Protein AF-A0A7W1UKQ5-F1 (afdb_monomer)

Radius of gyration: 17.64 Å; Cα contacts (8 Å, |Δi|>4): 375; chains: 1; bounding box: 51×37×45 Å

Solvent-accessible surface area (backbone atoms only — not comparable to full-atom values): 12758 Å² total; per-residue (Å²): 130,84,51,63,69,51,48,55,48,48,54,57,63,44,47,37,56,51,42,12,45,49,46,38,53,54,88,57,61,90,85,74,62,79,88,82,88,61,60,71,18,37,37,90,79,64,37,56,59,65,42,38,53,44,45,44,22,49,20,51,37,43,37,53,29,34,62,77,67,71,38,92,48,61,49,58,34,49,51,40,49,47,40,17,62,76,63,8,49,70,35,72,78,58,43,58,58,84,72,32,54,58,49,53,51,10,51,50,48,30,71,69,37,92,83,48,55,36,68,37,17,48,58,50,74,89,52,50,40,45,82,42,49,66,26,40,66,44,45,21,63,75,28,48,91,41,41,42,56,11,23,52,50,24,30,56,62,12,23,30,34,23,37,3,58,60,32,18,39,50,20,23,47,48,22,22,48,50,30,32,50,64,74,64,51,50,72,65,62,57,46,68,34,80,54,65,34,71,88,47,61,58,85,85,62,64,66,39,77,88,57,72,63,56,35,65,68,75,86,79,53,89,53,91,82,64,68,60,70,65,79,40,82,79,51,93

Mean predicted aligned error: 6.35 Å

Structure (mmCIF, N/CA/C/O backbone):
data_AF-A0A7W1UKQ5-F1
#
_entry.id   AF-A0A7W1UKQ5-F1
#
loop_
_atom_site.group_PDB
_atom_site.id
_atom_site.type_symbol
_atom_site.label_atom_id
_atom_site.label_alt_id
_atom_site.label_comp_id
_atom_site.label_asym_id
_atom_site.label_entity_id
_atom_site.label_seq_id
_atom_site.pdbx_PDB_ins_code
_atom_site.Cartn_x
_atom_site.Cartn_y
_atom_site.Cartn_z
_atom_site.occupancy
_atom_site.B_iso_or_equiv
_atom_site.auth_seq_id
_atom_site.auth_comp_id
_atom_site.auth_asym_id
_atom_site.auth_atom_id
_atom_site.pdbx_PDB_model_num
ATOM 1 N N . MET A 1 1 ? 20.175 -19.156 -3.239 1.00 52.44 1 MET A N 1
ATOM 2 C CA . MET A 1 1 ? 19.371 -18.200 -4.028 1.00 52.44 1 MET A CA 1
ATOM 3 C C . MET A 1 1 ? 17.953 -18.316 -3.520 1.00 52.44 1 MET A C 1
ATOM 5 O O . MET A 1 1 ? 17.473 -19.436 -3.459 1.00 52.44 1 MET A O 1
ATOM 9 N N . THR A 1 2 ? 17.337 -17.222 -3.077 1.00 69.62 2 THR A N 1
ATOM 10 C CA . THR A 1 2 ? 15.896 -17.213 -2.797 1.00 69.62 2 THR A CA 1
ATOM 11 C C . THR A 1 2 ? 15.157 -17.362 -4.119 1.00 69.62 2 THR A C 1
ATOM 13 O O . THR A 1 2 ? 15.434 -16.613 -5.063 1.00 69.62 2 THR A O 1
ATOM 16 N N . ASP A 1 3 ? 14.273 -18.352 -4.200 1.00 89.19 3 ASP A N 1
ATOM 17 C CA . ASP A 1 3 ? 13.398 -18.537 -5.356 1.00 89.19 3 ASP A CA 1
ATOM 18 C C . ASP A 1 3 ? 12.424 -17.342 -5.462 1.00 89.19 3 ASP A C 1
ATOM 20 O O . ASP A 1 3 ? 12.168 -16.632 -4.486 1.00 89.19 3 ASP A O 1
ATOM 24 N N . LEU A 1 4 ? 11.884 -17.080 -6.652 1.00 91.88 4 LEU A N 1
ATOM 25 C CA . LEU A 1 4 ? 10.860 -16.066 -6.889 1.00 91.88 4 LEU A CA 1
ATOM 26 C C . LEU A 1 4 ? 9.679 -16.234 -5.925 1.00 91.88 4 LEU A C 1
ATOM 28 O O . LEU A 1 4 ? 9.189 -15.243 -5.380 1.00 91.88 4 LEU A O 1
ATOM 32 N N . GLN A 1 5 ? 9.281 -17.479 -5.640 1.00 94.38 5 GLN A N 1
ATOM 33 C CA . GLN A 1 5 ? 8.231 -17.770 -4.667 1.00 94.38 5 GLN A CA 1
ATOM 34 C C . GLN A 1 5 ? 8.566 -17.231 -3.266 1.00 94.38 5 GLN A C 1
ATOM 36 O O . GLN A 1 5 ? 7.687 -16.682 -2.596 1.00 94.38 5 GLN A O 1
ATOM 41 N N . ASP A 1 6 ? 9.828 -17.316 -2.835 1.00 94.94 6 ASP A N 1
ATOM 42 C CA . ASP A 1 6 ? 10.273 -16.767 -1.549 1.00 94.94 6 ASP A CA 1
ATOM 43 C C . ASP A 1 6 ? 10.211 -15.241 -1.538 1.00 94.94 6 ASP A C 1
ATOM 45 O O . ASP A 1 6 ? 9.865 -14.653 -0.518 1.00 94.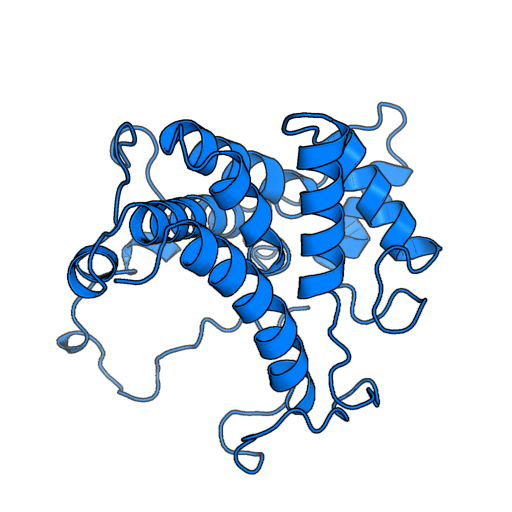94 6 ASP A O 1
ATOM 49 N N . ARG A 1 7 ? 10.496 -14.576 -2.666 1.00 94.62 7 ARG A N 1
ATOM 50 C CA . ARG A 1 7 ? 10.386 -13.110 -2.770 1.00 94.62 7 ARG A CA 1
ATOM 51 C C . ARG A 1 7 ? 8.931 -12.648 -2.701 1.00 94.62 7 ARG A C 1
ATOM 53 O O . ARG A 1 7 ? 8.635 -11.662 -2.027 1.00 94.62 7 ARG A O 1
ATOM 60 N N . TYR A 1 8 ? 8.016 -13.382 -3.334 1.00 95.88 8 TYR A N 1
ATOM 61 C CA . TYR A 1 8 ? 6.578 -13.120 -3.238 1.00 95.88 8 TYR A CA 1
ATOM 62 C C . TYR A 1 8 ? 6.078 -13.288 -1.805 1.00 95.88 8 TYR A C 1
ATOM 64 O O . TYR A 1 8 ? 5.468 -12.376 -1.242 1.00 95.88 8 TYR A O 1
ATOM 72 N N . ARG A 1 9 ? 6.393 -14.436 -1.194 1.00 95.19 9 ARG A N 1
ATOM 73 C CA . ARG A 1 9 ? 6.050 -14.723 0.202 1.00 95.19 9 ARG A CA 1
ATOM 74 C C . ARG A 1 9 ? 6.655 -13.688 1.135 1.00 95.19 9 ARG A C 1
ATOM 76 O O . ARG A 1 9 ? 5.923 -13.112 1.921 1.00 95.19 9 ARG A O 1
ATOM 83 N N . GLY A 1 10 ? 7.946 -13.394 1.009 1.00 94.44 10 GLY A N 1
ATOM 84 C CA . GLY A 1 10 ? 8.649 -12.414 1.833 1.00 94.44 10 GLY A CA 1
ATOM 85 C C . GLY A 1 10 ? 8.103 -10.993 1.697 1.00 94.44 10 GLY A C 1
ATOM 86 O O . GLY A 1 10 ? 8.131 -10.246 2.666 1.00 94.44 10 GLY A O 1
ATOM 87 N N . THR A 1 11 ? 7.542 -10.623 0.543 1.00 94.56 11 THR A N 1
ATOM 88 C CA . THR A 1 11 ? 6.897 -9.312 0.373 1.00 94.56 11 THR A CA 1
ATOM 89 C C . THR A 1 11 ? 5.614 -9.212 1.208 1.00 94.56 11 THR A C 1
ATOM 91 O O . THR A 1 11 ? 5.436 -8.245 1.943 1.00 94.56 11 THR A O 1
ATOM 94 N N . LEU A 1 12 ? 4.734 -10.219 1.151 1.00 92.81 12 LEU A N 1
ATOM 95 C CA . LEU A 1 12 ? 3.479 -10.221 1.923 1.00 92.81 12 LEU A CA 1
ATOM 96 C C . LEU A 1 12 ? 3.700 -10.541 3.411 1.00 92.81 12 LEU A C 1
ATOM 98 O O . LEU A 1 12 ? 3.132 -9.885 4.280 1.00 92.81 12 LEU A O 1
ATOM 102 N N . LEU A 1 13 ? 4.566 -11.513 3.707 1.00 92.19 13 LEU A N 1
ATOM 103 C CA . LEU A 1 13 ? 4.970 -11.894 5.064 1.00 92.19 13 LEU A CA 1
ATOM 104 C C . LEU A 1 13 ? 5.939 -10.894 5.700 1.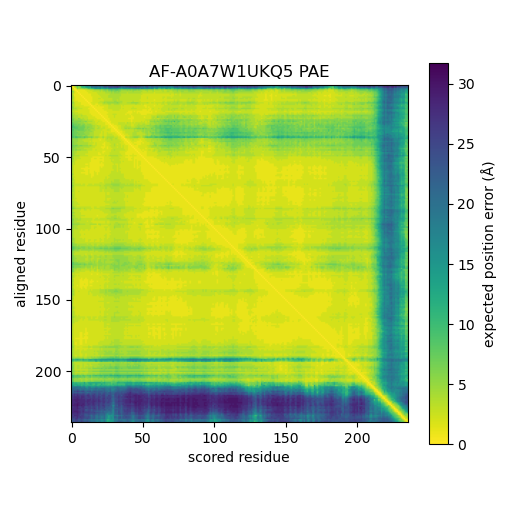00 92.19 13 LEU A C 1
ATOM 106 O O . LEU A 1 13 ? 6.234 -11.027 6.875 1.00 92.19 13 LEU A O 1
ATOM 110 N N . GLY A 1 14 ? 6.460 -9.920 4.958 1.00 92.44 14 GLY A N 1
ATOM 111 C CA . GLY A 1 14 ? 7.165 -8.773 5.527 1.00 92.44 14 GLY A CA 1
ATOM 112 C C . GLY A 1 14 ? 6.200 -7.664 5.946 1.00 92.44 14 GLY A C 1
ATOM 113 O O . GLY A 1 14 ? 6.435 -6.998 6.950 1.00 92.44 14 GLY A O 1
ATOM 114 N N . LEU A 1 15 ? 5.097 -7.502 5.206 1.00 93.25 15 LEU A N 1
ATOM 115 C CA . LEU A 1 15 ? 4.066 -6.501 5.478 1.00 93.25 15 LEU A CA 1
ATOM 116 C C . LEU A 1 15 ? 3.349 -6.794 6.801 1.00 93.25 15 LEU A C 1
ATOM 118 O O . LEU A 1 15 ? 3.383 -5.954 7.693 1.00 93.25 15 LEU A O 1
ATOM 122 N N . ALA A 1 16 ? 2.760 -7.984 6.961 1.00 92.94 16 ALA A N 1
ATOM 123 C CA . ALA A 1 16 ? 1.893 -8.258 8.115 1.00 92.94 16 ALA A CA 1
ATOM 124 C C . ALA A 1 16 ? 2.618 -8.285 9.479 1.00 92.94 16 ALA A C 1
ATOM 126 O O . ALA A 1 16 ? 2.135 -7.661 10.422 1.00 92.94 16 ALA A O 1
ATOM 127 N N . PRO A 1 17 ? 3.789 -8.930 9.628 1.00 91.44 17 PRO A N 1
ATOM 128 C CA . PRO A 1 17 ? 4.575 -8.833 10.855 1.00 91.44 17 PRO A CA 1
ATOM 129 C C . PRO A 1 17 ? 5.178 -7.443 11.060 1.00 91.44 17 PRO A C 1
ATOM 131 O O . PRO A 1 17 ? 5.287 -7.007 12.197 1.00 91.44 17 PRO A O 1
ATOM 134 N N . GLY A 1 18 ? 5.556 -6.733 9.988 1.00 92.25 18 GLY A N 1
ATOM 135 C CA . GLY A 1 18 ? 6.041 -5.355 10.093 1.00 92.25 18 GLY A CA 1
ATOM 136 C C . GLY A 1 18 ? 4.980 -4.413 10.667 1.00 92.25 18 GLY A C 1
ATOM 137 O O . GLY A 1 18 ? 5.278 -3.627 11.562 1.00 92.25 18 GLY A O 1
ATOM 138 N N . ASP A 1 19 ? 3.743 -4.557 10.199 1.00 94.38 19 ASP A N 1
ATOM 139 C CA . ASP A 1 19 ? 2.546 -3.901 10.731 1.00 94.38 19 ASP A CA 1
ATOM 140 C C . ASP A 1 19 ? 2.316 -4.279 12.212 1.00 94.38 19 ASP A C 1
ATOM 142 O O . ASP A 1 19 ? 2.336 -3.413 13.089 1.00 94.38 19 ASP A O 1
ATOM 146 N N . ALA A 1 20 ? 2.244 -5.578 12.523 1.00 92.81 20 ALA A N 1
ATOM 147 C CA . ALA A 1 20 ? 2.003 -6.069 13.885 1.00 92.81 20 ALA A CA 1
ATOM 148 C C . ALA A 1 20 ? 3.104 -5.698 14.904 1.00 92.81 20 ALA A C 1
ATOM 150 O O . ALA A 1 20 ? 2.813 -5.536 16.087 1.00 92.81 20 ALA A O 1
ATOM 151 N N . VAL A 1 21 ? 4.364 -5.551 14.479 1.00 92.06 21 VAL A N 1
ATOM 152 C CA . VAL A 1 21 ? 5.449 -5.022 15.331 1.00 92.06 21 VAL A CA 1
ATOM 153 C C . VAL A 1 21 ? 5.345 -3.501 15.464 1.00 92.06 21 VAL A C 1
ATOM 155 O O . VAL A 1 21 ? 5.552 -2.953 16.547 1.00 92.06 21 VAL A O 1
ATOM 158 N N . GLY A 1 22 ? 5.050 -2.799 14.367 1.00 89.38 22 GLY A N 1
ATOM 159 C CA . GLY A 1 22 ? 5.015 -1.338 14.324 1.00 89.38 22 GLY A CA 1
ATOM 160 C C . GLY A 1 22 ? 3.905 -0.732 15.181 1.00 89.38 22 GLY A C 1
ATOM 161 O O . GLY A 1 22 ? 4.134 0.276 15.853 1.00 89.38 22 GLY A O 1
ATOM 162 N N . THR A 1 23 ? 2.732 -1.367 15.214 1.00 91.38 23 THR A N 1
ATOM 163 C CA . THR A 1 23 ? 1.568 -0.869 15.966 1.00 91.38 23 THR A CA 1
ATOM 164 C C . THR A 1 23 ? 1.803 -0.800 17.483 1.00 91.38 23 THR A C 1
ATOM 166 O O . THR A 1 23 ? 1.273 0.088 18.151 1.00 91.38 23 THR A O 1
ATOM 169 N N . THR A 1 24 ? 2.693 -1.635 18.045 1.00 90.44 24 THR A N 1
ATOM 170 C CA . THR A 1 24 ? 3.061 -1.604 19.477 1.00 90.44 24 THR A CA 1
ATOM 171 C C . THR A 1 24 ? 3.527 -0.220 19.941 1.00 90.44 24 THR A C 1
ATOM 173 O O . THR A 1 24 ? 3.295 0.160 21.088 1.00 90.44 24 THR A O 1
ATOM 176 N N . VAL A 1 25 ? 4.185 0.538 19.061 1.00 88.81 25 VAL A N 1
ATOM 177 C CA . VAL A 1 25 ? 4.797 1.844 19.372 1.00 88.81 25 VAL A CA 1
ATOM 178 C C . VAL A 1 25 ? 4.176 2.981 18.570 1.00 88.81 25 VAL A C 1
ATOM 180 O O . VAL A 1 25 ? 4.736 4.076 18.477 1.00 88.81 25 VAL A O 1
ATOM 183 N N .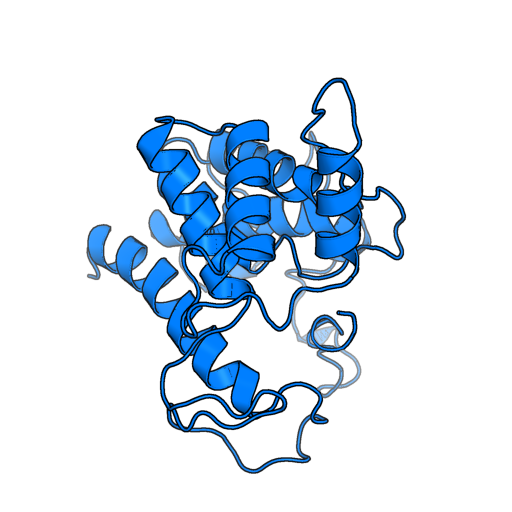 GLU A 1 26 ? 3.008 2.742 17.984 1.00 86.69 26 GLU A N 1
ATOM 184 C CA . GLU A 1 26 ? 2.306 3.749 17.209 1.00 86.69 26 GLU A CA 1
ATOM 185 C C . GLU A 1 26 ? 1.973 4.980 18.065 1.00 86.69 26 GLU A C 1
ATOM 187 O O . GLU A 1 26 ? 1.710 4.890 19.265 1.00 86.69 26 GLU A O 1
ATOM 192 N N . PHE A 1 27 ? 2.073 6.161 17.449 1.00 87.31 27 PHE A N 1
ATOM 193 C CA . PHE A 1 27 ? 1.963 7.478 18.097 1.00 87.31 27 PHE A CA 1
ATOM 194 C C . PHE A 1 27 ? 3.026 7.798 19.164 1.00 87.31 27 PHE A C 1
ATOM 196 O O . PHE A 1 27 ? 2.975 8.870 19.772 1.00 87.31 27 PHE A O 1
ATOM 203 N N . SER A 1 28 ? 4.032 6.939 19.352 1.00 87.19 28 SER A N 1
ATOM 204 C CA . SER A 1 28 ? 5.171 7.224 20.229 1.00 87.19 28 SER A CA 1
ATOM 205 C C . SER A 1 28 ? 6.258 8.023 19.507 1.00 87.19 28 SER A C 1
ATOM 207 O O . SER A 1 28 ? 6.477 7.888 18.300 1.00 87.19 28 SER A O 1
ATOM 209 N N . ALA A 1 29 ? 6.978 8.866 20.248 1.00 88.12 29 ALA A N 1
ATOM 210 C CA . ALA A 1 29 ? 8.109 9.597 19.694 1.00 88.12 29 ALA A CA 1
ATOM 211 C C . ALA A 1 29 ? 9.323 8.659 19.516 1.00 88.12 29 ALA A C 1
ATOM 213 O O . ALA A 1 29 ? 9.563 7.791 20.358 1.00 88.12 29 ALA A O 1
ATOM 214 N N . PRO A 1 30 ? 10.146 8.827 18.464 1.00 85.62 30 PRO A N 1
ATOM 215 C CA . PRO A 1 30 ? 11.380 8.059 18.330 1.00 85.62 30 PRO A CA 1
ATOM 216 C C . PRO A 1 30 ? 12.265 8.190 19.579 1.00 85.62 30 PRO A C 1
ATOM 218 O O . PRO A 1 30 ? 12.580 9.300 20.004 1.00 85.62 30 PRO A O 1
ATOM 221 N N . GLY A 1 31 ? 12.660 7.054 20.161 1.00 89.31 31 GLY A N 1
ATOM 222 C CA . GLY A 1 31 ? 13.481 6.998 21.376 1.00 89.31 31 GLY A CA 1
ATOM 223 C C . GLY A 1 31 ? 12.712 7.131 22.697 1.00 89.31 31 GLY A C 1
ATOM 224 O O . GLY A 1 31 ? 13.340 7.066 23.749 1.00 89.31 31 GLY A O 1
ATOM 225 N N . SER A 1 32 ? 11.381 7.287 22.677 1.00 91.12 32 SER A N 1
ATOM 226 C CA . SER A 1 32 ? 10.562 7.361 23.900 1.00 91.12 32 SER A CA 1
ATOM 227 C C . SER A 1 32 ? 10.050 6.005 24.399 1.00 91.12 32 SER A C 1
ATOM 229 O O . SER A 1 32 ? 9.297 5.961 25.366 1.00 91.12 32 SER A O 1
ATOM 231 N N . PHE A 1 33 ? 10.407 4.912 23.729 1.00 89.38 33 PHE A N 1
ATOM 232 C CA . PHE A 1 33 ? 9.957 3.553 24.021 1.00 89.38 33 PHE A CA 1
ATOM 233 C C . PHE A 1 33 ? 11.150 2.583 23.977 1.00 89.38 33 PHE A C 1
ATOM 235 O O . PHE A 1 33 ? 12.116 2.842 23.249 1.00 89.38 33 PHE A O 1
ATOM 242 N N . PRO A 1 34 ? 11.129 1.483 24.754 1.00 88.50 34 PRO A N 1
ATOM 243 C CA . PRO A 1 34 ? 12.176 0.467 24.688 1.00 88.50 34 PRO A CA 1
ATOM 244 C C . PRO A 1 34 ? 12.174 -0.226 23.314 1.00 88.50 34 PRO A C 1
ATOM 246 O O . PRO A 1 34 ? 11.111 -0.344 22.706 1.00 88.50 34 PRO A O 1
ATOM 249 N N . PRO A 1 35 ? 13.322 -0.718 22.813 1.00 89.56 35 PRO A N 1
ATOM 250 C CA . PRO A 1 35 ? 13.366 -1.439 21.543 1.00 89.56 35 PRO A CA 1
ATOM 251 C C . PRO A 1 35 ? 12.356 -2.594 21.496 1.00 89.56 35 PRO A C 1
ATOM 253 O O . PRO A 1 35 ? 12.353 -3.453 22.378 1.00 89.56 35 PRO A O 1
ATOM 256 N N . VAL A 1 36 ? 11.525 -2.629 20.452 1.00 88.25 36 VAL A N 1
ATOM 257 C CA . VAL A 1 36 ? 10.606 -3.743 20.187 1.00 88.25 36 VAL A CA 1
ATOM 258 C C . VAL A 1 36 ? 11.347 -4.771 19.342 1.00 88.25 36 VAL A C 1
ATOM 260 O O . VAL A 1 36 ? 11.745 -4.478 18.216 1.00 88.25 36 VAL A O 1
ATOM 263 N N . ALA A 1 37 ? 11.575 -5.952 19.909 1.00 86.62 37 ALA A N 1
ATOM 264 C CA . ALA A 1 37 ? 12.330 -7.030 19.269 1.00 86.62 37 ALA A CA 1
ATOM 265 C C . ALA A 1 37 ? 11.472 -8.263 18.934 1.00 86.62 37 ALA A C 1
ATOM 267 O O . ALA A 1 37 ? 11.991 -9.208 18.347 1.00 86.62 37 ALA A O 1
ATOM 268 N N . ASP A 1 38 ? 10.190 -8.259 19.309 1.00 91.56 38 ASP A N 1
ATOM 269 C CA . ASP A 1 38 ? 9.280 -9.396 19.155 1.00 91.56 38 ASP A CA 1
ATOM 270 C C . ASP A 1 38 ? 7.830 -8.927 18.927 1.00 91.56 38 ASP A C 1
ATOM 272 O O . ASP A 1 38 ? 7.504 -7.751 19.121 1.00 91.56 38 ASP A O 1
ATOM 276 N N . LEU A 1 39 ? 6.952 -9.846 18.526 1.00 91.81 39 LEU A N 1
ATOM 277 C CA . LEU A 1 39 ? 5.516 -9.628 18.347 1.00 91.81 39 LEU A CA 1
ATOM 278 C C . LEU A 1 39 ? 4.813 -9.595 19.707 1.00 91.81 39 LEU A C 1
ATOM 280 O O . LEU A 1 39 ? 4.233 -10.582 20.143 1.00 91.81 39 LEU A O 1
ATOM 284 N N . VAL A 1 40 ? 4.862 -8.453 20.388 1.00 93.50 40 VAL A N 1
ATOM 285 C CA . VAL A 1 40 ? 4.326 -8.316 21.755 1.00 93.50 40 VAL A CA 1
ATOM 286 C C . VAL A 1 40 ? 2.887 -7.791 21.823 1.00 93.50 40 VAL A C 1
ATOM 288 O O . VAL A 1 40 ? 2.281 -7.839 22.890 1.00 93.50 40 VAL A O 1
ATOM 291 N N . GLY A 1 41 ? 2.327 -7.298 20.713 1.00 93.69 41 GLY A N 1
ATOM 292 C CA . GLY A 1 41 ? 0.991 -6.693 20.693 1.00 93.69 41 GLY A CA 1
ATOM 293 C C . GLY A 1 41 ? 0.943 -5.352 21.440 1.00 93.69 41 GLY A C 1
ATOM 294 O O . GLY A 1 41 ? 1.889 -4.561 21.385 1.00 93.69 41 GLY A O 1
ATOM 295 N N . GLY A 1 42 ? -0.160 -5.077 22.135 1.00 94.06 42 GLY A N 1
ATOM 296 C CA . GLY A 1 42 ? -0.381 -3.853 22.901 1.00 94.06 42 GLY A CA 1
ATOM 297 C C . GLY A 1 42 ? -0.691 -2.642 22.020 1.00 94.06 42 GLY A C 1
ATOM 298 O O . GLY A 1 42 ? -1.644 -2.658 21.238 1.00 94.06 42 GLY A O 1
ATOM 299 N N . GLY A 1 43 ? 0.085 -1.569 22.192 1.00 91.50 43 GLY A N 1
ATOM 300 C CA . GLY A 1 43 ? -0.106 -0.319 21.460 1.00 91.50 43 GLY A CA 1
ATOM 301 C C . GLY A 1 43 ? -1.418 0.408 21.804 1.00 91.50 43 GLY A C 1
ATOM 302 O O . GLY A 1 43 ? -2.104 0.058 22.770 1.00 91.50 43 GLY A O 1
ATOM 303 N N . PRO A 1 44 ? -1.797 1.431 21.020 1.00 91.06 44 PRO A N 1
ATOM 304 C CA . PRO A 1 44 ? -2.989 2.248 21.271 1.00 91.06 44 PRO A CA 1
ATOM 305 C C . PRO A 1 44 ? -4.313 1.472 21.170 1.00 91.06 44 PRO A C 1
ATOM 307 O O . PRO A 1 44 ? -5.338 1.945 21.661 1.00 91.06 44 PRO A O 1
ATOM 310 N N . PHE A 1 45 ? -4.302 0.286 20.556 1.00 93.44 45 PHE A N 1
ATOM 311 C CA . PHE A 1 45 ? -5.496 -0.533 20.330 1.00 93.44 45 PHE A CA 1
ATOM 312 C C . PHE A 1 45 ? -5.591 -1.764 21.238 1.00 93.44 45 PHE A C 1
ATOM 314 O O . PHE A 1 45 ? -6.597 -2.469 21.170 1.00 93.44 45 PHE A O 1
ATOM 321 N N . GLY A 1 46 ? -4.588 -2.014 22.091 1.00 94.19 46 GLY A N 1
ATOM 322 C CA . GLY A 1 46 ? -4.574 -3.165 22.997 1.00 94.19 46 GLY A CA 1
ATOM 323 C C . GLY A 1 46 ? -4.615 -4.504 22.257 1.00 94.19 46 GLY A C 1
ATOM 324 O O . GLY A 1 46 ? -5.426 -5.359 22.598 1.00 94.19 46 GLY A O 1
ATOM 325 N N . LEU A 1 47 ? -3.801 -4.647 21.209 1.00 96.31 47 LEU A N 1
ATOM 326 C CA . LEU A 1 47 ? -3.798 -5.824 20.340 1.00 96.31 47 LEU A CA 1
ATOM 327 C C . LEU A 1 47 ? -3.150 -7.041 21.003 1.00 96.31 47 LEU A C 1
ATOM 329 O O . LEU A 1 47 ? -2.202 -6.911 21.777 1.00 96.31 47 LEU A O 1
ATOM 333 N N . GLU A 1 48 ? -3.608 -8.231 20.634 1.00 97.00 48 GLU A N 1
ATOM 334 C CA . GLU A 1 48 ? -2.910 -9.474 20.961 1.00 97.00 48 GLU A CA 1
ATOM 335 C C . GLU A 1 48 ? -1.629 -9.615 20.112 1.00 97.00 48 GLU A C 1
ATOM 337 O O . GLU A 1 48 ? -1.586 -9.145 18.967 1.00 97.00 48 GLU A O 1
ATOM 342 N N . PRO A 1 49 ? -0.586 -10.296 20.623 1.00 96.62 49 PRO A N 1
ATOM 343 C CA . PRO A 1 49 ? 0.587 -10.696 19.848 1.00 96.62 49 PRO A CA 1
ATOM 344 C C . PRO A 1 49 ? 0.251 -11.233 18.446 1.00 96.62 49 PRO A C 1
ATOM 346 O O . PRO A 1 49 ? -0.471 -12.218 18.293 1.00 96.62 49 PRO A O 1
ATOM 349 N N . GLY A 1 50 ? 0.797 -10.591 17.409 1.00 94.25 50 GLY A N 1
ATOM 350 C CA . GLY A 1 50 ? 0.622 -10.998 16.009 1.00 94.25 50 GLY A CA 1
ATOM 351 C C . GLY A 1 50 ? -0.623 -10.448 15.303 1.00 94.25 50 GLY A C 1
ATOM 352 O O . GLY A 1 50 ? -0.771 -10.669 14.098 1.00 94.25 50 GLY A O 1
ATOM 353 N N . GLN A 1 51 ? -1.498 -9.711 15.995 1.00 97.00 51 GLN A N 1
ATOM 354 C CA . GLN A 1 51 ? -2.576 -8.974 15.335 1.00 97.00 51 GLN A CA 1
ATOM 355 C C . GLN A 1 51 ? -2.024 -7.746 14.598 1.00 97.00 51 GLN A C 1
ATOM 357 O O . GLN A 1 51 ? -1.301 -6.928 15.159 1.00 97.00 51 GLN A O 1
ATOM 362 N N . TRP A 1 52 ? -2.387 -7.636 13.325 1.00 96.69 52 TRP A N 1
ATOM 363 C CA . TRP A 1 52 ? -2.043 -6.549 12.402 1.00 96.69 52 TRP A CA 1
ATOM 364 C C . TRP A 1 52 ? -3.209 -5.561 12.232 1.00 96.69 52 TRP A C 1
ATOM 366 O O . TRP A 1 52 ? -4.327 -5.856 12.661 1.00 96.69 52 TRP A O 1
ATOM 376 N N . THR A 1 53 ? -2.973 -4.406 11.606 1.00 97.38 53 THR A N 1
ATOM 377 C CA . THR A 1 53 ? -3.889 -3.249 11.589 1.00 97.38 53 THR A CA 1
ATOM 378 C C . THR A 1 53 ? -4.541 -3.000 10.216 1.00 97.38 53 THR A C 1
ATOM 380 O O . THR A 1 53 ? -4.864 -3.941 9.472 1.00 97.38 53 THR A O 1
ATOM 383 N N . ASP A 1 54 ? -4.835 -1.736 9.890 1.00 97.56 54 ASP A N 1
ATOM 384 C CA . ASP A 1 54 ? -5.434 -1.332 8.626 1.00 97.56 54 ASP A CA 1
ATOM 385 C C . ASP A 1 54 ? -4.505 -1.587 7.431 1.00 97.56 54 ASP A C 1
ATOM 387 O O . ASP A 1 54 ? -4.999 -1.996 6.374 1.00 97.56 54 ASP A O 1
ATOM 391 N N . ASP A 1 55 ? -3.185 -1.466 7.606 1.00 97.62 55 ASP A N 1
ATOM 392 C CA . ASP A 1 55 ? -2.176 -1.742 6.575 1.00 97.62 55 ASP A CA 1
ATOM 393 C C . ASP A 1 55 ? -2.389 -3.125 5.940 1.00 97.62 55 ASP A C 1
ATOM 395 O O . ASP A 1 55 ? -2.603 -3.255 4.725 1.00 97.62 55 ASP A O 1
ATOM 399 N N . THR A 1 56 ? -2.395 -4.168 6.774 1.00 98.12 56 THR A N 1
ATOM 400 C CA . THR A 1 56 ? -2.574 -5.552 6.323 1.00 98.12 56 THR A CA 1
ATOM 401 C C . THR A 1 56 ? -4.009 -5.834 5.892 1.00 98.12 56 THR A C 1
ATOM 403 O O . THR A 1 56 ? -4.208 -6.475 4.858 1.00 98.12 56 THR A O 1
ATOM 406 N N . SER A 1 57 ? -5.018 -5.311 6.602 1.00 98.56 57 SER A N 1
ATOM 407 C CA . SER A 1 57 ? -6.433 -5.492 6.224 1.00 98.56 57 SER A CA 1
ATOM 408 C C . SER A 1 57 ? -6.690 -5.027 4.788 1.00 98.56 57 SER A C 1
ATOM 410 O O . SER A 1 57 ? -7.294 -5.721 3.961 1.00 98.56 57 SER A O 1
ATOM 412 N N . MET A 1 58 ? -6.189 -3.834 4.464 1.00 98.75 58 MET A N 1
ATOM 413 C CA . MET A 1 58 ? -6.383 -3.212 3.164 1.00 98.75 58 MET A CA 1
ATOM 414 C C . MET A 1 58 ? -5.499 -3.854 2.086 1.00 98.75 58 MET A C 1
ATOM 416 O O . MET A 1 58 ? -5.919 -3.929 0.927 1.00 98.75 58 MET A O 1
ATOM 420 N N . ALA A 1 59 ? -4.316 -4.367 2.435 1.00 98.75 59 ALA A N 1
ATOM 421 C CA . ALA A 1 59 ? -3.517 -5.178 1.518 1.00 98.75 59 ALA A CA 1
ATOM 422 C C . ALA A 1 59 ? -4.240 -6.489 1.160 1.00 98.75 59 ALA A C 1
ATOM 424 O O . ALA A 1 59 ? -4.350 -6.832 -0.016 1.00 98.75 59 ALA A O 1
ATOM 425 N N . LEU A 1 60 ? -4.810 -7.195 2.139 1.00 98.75 60 LEU A N 1
ATOM 426 C CA . LEU A 1 60 ? -5.544 -8.442 1.901 1.00 98.75 60 LEU A CA 1
ATOM 427 C C . LEU A 1 60 ? -6.806 -8.220 1.056 1.00 98.75 60 LEU A C 1
ATOM 429 O O . LEU A 1 60 ? -7.062 -8.981 0.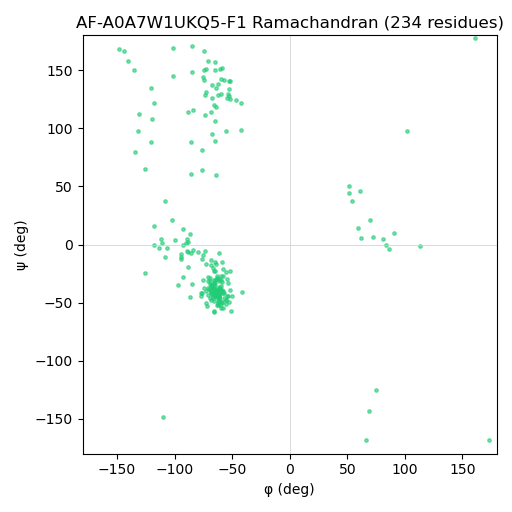124 1.00 98.75 60 LEU A O 1
ATOM 433 N N . CYS A 1 61 ? -7.553 -7.141 1.308 1.00 98.81 61 CYS A N 1
ATOM 434 C CA . CYS A 1 61 ? -8.685 -6.753 0.462 1.00 98.81 61 CYS A CA 1
ATOM 435 C C . CYS A 1 61 ? -8.262 -6.488 -0.994 1.00 98.81 61 CYS A C 1
ATOM 437 O O . CYS A 1 61 ? -8.953 -6.909 -1.922 1.00 98.81 61 CYS A O 1
ATOM 439 N N . LEU A 1 62 ? -7.124 -5.818 -1.202 1.00 98.81 62 LEU A N 1
ATOM 440 C CA . LEU A 1 62 ? -6.588 -5.544 -2.538 1.00 98.81 62 LEU A CA 1
ATOM 441 C C . LEU A 1 62 ? -6.114 -6.822 -3.241 1.00 98.81 62 LEU A C 1
ATOM 443 O O . LEU A 1 62 ? -6.381 -7.002 -4.425 1.00 98.81 62 LEU A O 1
ATOM 447 N N . ALA A 1 63 ? -5.452 -7.724 -2.515 1.00 98.75 63 ALA A N 1
ATOM 448 C CA . ALA A 1 63 ? -5.039 -9.022 -3.039 1.00 98.75 63 ALA A CA 1
ATOM 449 C C . ALA A 1 63 ? -6.244 -9.872 -3.466 1.00 98.75 63 ALA A C 1
ATOM 451 O O . ALA A 1 63 ? -6.242 -10.416 -4.568 1.00 98.75 63 ALA A O 1
ATOM 452 N N . ALA A 1 64 ? -7.289 -9.934 -2.632 1.00 98.75 64 ALA A N 1
ATOM 453 C CA . ALA A 1 64 ? -8.527 -10.638 -2.961 1.00 98.75 64 ALA A CA 1
ATOM 454 C C . ALA A 1 64 ? -9.166 -10.089 -4.249 1.00 98.75 64 ALA A C 1
ATOM 456 O O . ALA A 1 64 ? -9.556 -10.874 -5.106 1.00 98.75 64 ALA A O 1
ATOM 457 N N . SER A 1 65 ? -9.182 -8.761 -4.430 1.00 98.81 65 SER A N 1
ATOM 458 C CA . SER A 1 65 ? -9.656 -8.113 -5.666 1.00 98.81 65 SER A CA 1
ATOM 459 C C . SER A 1 65 ? -8.901 -8.552 -6.896 1.00 98.81 65 SER A C 1
ATOM 461 O O . SER A 1 65 ? -9.501 -9.059 -7.840 1.00 98.81 65 SER A O 1
ATOM 463 N N . LEU A 1 66 ? -7.579 -8.425 -6.855 1.00 98.81 66 LEU A N 1
ATOM 464 C CA . LEU A 1 66 ? -6.728 -8.770 -7.984 1.00 98.81 66 LEU A CA 1
ATOM 465 C C . LEU A 1 66 ? -6.921 -10.232 -8.414 1.00 98.81 66 LEU A C 1
ATOM 467 O O . LEU A 1 66 ? -7.013 -10.521 -9.607 1.00 98.81 66 LEU A O 1
ATOM 471 N N . ILE A 1 67 ? -7.021 -11.145 -7.445 1.00 98.62 67 ILE A N 1
ATOM 472 C CA . ILE A 1 67 ? -7.174 -12.582 -7.693 1.00 98.62 67 ILE A CA 1
ATOM 473 C C . ILE A 1 67 ? -8.573 -12.913 -8.228 1.00 98.62 67 ILE A C 1
ATOM 475 O O . ILE A 1 67 ? -8.690 -13.570 -9.263 1.00 98.62 67 ILE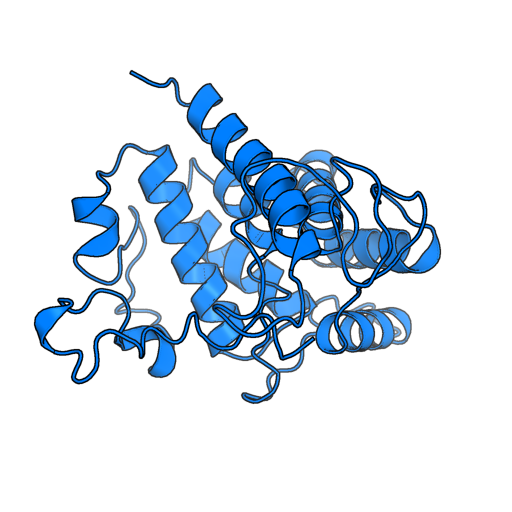 A O 1
ATOM 479 N N . GLU A 1 68 ? -9.630 -12.476 -7.542 1.00 98.69 68 GLU A N 1
ATOM 480 C CA . GLU A 1 68 ? -11.012 -12.843 -7.879 1.00 98.69 68 GLU A CA 1
ATOM 481 C C . GLU A 1 68 ? -11.474 -12.188 -9.188 1.00 98.69 68 GLU A C 1
ATOM 483 O O . GLU A 1 68 ? -12.114 -12.848 -10.009 1.00 98.69 68 GLU A O 1
ATOM 488 N N . CYS A 1 69 ? -11.079 -10.935 -9.434 1.00 98.69 69 CYS A N 1
ATOM 489 C CA . CYS A 1 69 ? -11.387 -10.215 -10.673 1.00 98.69 69 CYS A CA 1
ATOM 490 C C . CYS A 1 69 ? -10.401 -10.510 -11.809 1.00 98.69 69 CYS A C 1
ATOM 492 O O . CYS A 1 69 ? -10.615 -10.064 -12.935 1.00 98.69 69 CYS A O 1
ATOM 494 N N . ARG A 1 70 ? -9.334 -11.281 -11.541 1.00 98.31 70 ARG A N 1
ATOM 495 C CA . ARG A 1 70 ? -8.271 -11.623 -12.507 1.00 98.31 70 ARG A CA 1
ATOM 496 C C . ARG A 1 70 ? -7.638 -10.387 -13.152 1.00 98.31 70 ARG A C 1
ATOM 498 O O . ARG A 1 70 ? -7.311 -10.385 -14.338 1.00 98.31 70 ARG A O 1
ATOM 505 N N . GLY A 1 71 ? -7.483 -9.330 -12.367 1.00 98.50 71 GLY A N 1
ATOM 506 C CA . GLY A 1 71 ? -7.061 -8.022 -12.837 1.00 98.50 71 GLY A CA 1
ATOM 507 C C . GLY A 1 71 ? -7.416 -6.930 -11.840 1.00 98.50 71 GLY A C 1
ATOM 508 O O . GLY A 1 71 ? -7.997 -7.174 -10.787 1.00 98.50 71 GLY A O 1
ATOM 509 N N . PHE A 1 72 ? -7.030 -5.701 -12.163 1.00 98.75 72 PHE A N 1
ATOM 510 C CA . PHE A 1 72 ? -7.305 -4.553 -11.314 1.00 98.75 72 PHE A CA 1
ATOM 511 C C . PHE A 1 72 ? -8.708 -4.021 -11.591 1.00 98.75 72 PHE A C 1
ATOM 513 O O . PHE A 1 72 ? -8.965 -3.495 -12.674 1.00 98.75 72 PHE A O 1
ATOM 520 N N . ASP A 1 73 ? -9.569 -4.100 -10.584 1.00 98.75 73 ASP A N 1
ATOM 521 C CA . ASP A 1 73 ? -10.894 -3.494 -10.584 1.00 98.75 73 ASP A CA 1
ATOM 522 C C . ASP A 1 73 ? -10.988 -2.489 -9.427 1.00 98.75 73 ASP A C 1
ATOM 524 O O . ASP A 1 73 ? -11.033 -2.845 -8.248 1.00 98.75 73 ASP A O 1
ATOM 528 N N . ALA A 1 74 ? -10.990 -1.198 -9.768 1.00 98.75 74 ALA A N 1
ATOM 529 C CA . ALA A 1 74 ? -11.011 -0.120 -8.785 1.00 98.75 74 ALA A CA 1
ATOM 530 C C . ALA A 1 74 ? -12.318 -0.080 -7.970 1.00 98.75 74 ALA A C 1
ATOM 532 O O . ALA A 1 74 ? -12.307 0.341 -6.810 1.00 98.75 74 ALA A O 1
ATOM 533 N N . ARG A 1 75 ? -13.447 -0.497 -8.559 1.00 98.69 75 ARG A N 1
ATOM 534 C CA . ARG A 1 75 ? -14.748 -0.520 -7.879 1.00 98.69 75 ARG A CA 1
ATOM 535 C C . ARG A 1 75 ? -14.785 -1.641 -6.861 1.00 98.69 75 ARG A C 1
ATOM 537 O O . ARG A 1 75 ? -15.070 -1.384 -5.695 1.00 98.69 75 ARG A O 1
ATOM 544 N N . ASP A 1 76 ? -14.410 -2.837 -7.273 1.00 98.81 76 ASP A N 1
ATOM 545 C CA . ASP A 1 76 ? -14.361 -4.012 -6.410 1.00 98.81 76 ASP A CA 1
ATOM 546 C C . ASP A 1 76 ? -13.297 -3.871 -5.289 1.00 98.81 76 ASP A C 1
ATOM 548 O O . ASP A 1 76 ? -13.525 -4.271 -4.141 1.00 98.81 76 ASP A O 1
ATOM 552 N N . GLN A 1 77 ? -12.181 -3.175 -5.552 1.00 98.75 77 GLN A N 1
ATOM 553 C CA . GLN A 1 77 ? -11.247 -2.722 -4.511 1.00 98.75 77 GLN A CA 1
ATOM 554 C C . GLN A 1 77 ? -11.957 -1.872 -3.437 1.00 98.75 77 GLN A C 1
ATOM 556 O O . GLN A 1 77 ? -11.822 -2.141 -2.239 1.00 98.75 77 GLN A O 1
ATOM 561 N N . MET A 1 78 ? -12.712 -0.846 -3.845 1.00 98.81 78 MET A N 1
ATOM 562 C CA . MET A 1 78 ? -13.426 0.048 -2.924 1.00 98.81 78 MET A CA 1
ATOM 563 C C . MET A 1 78 ? -14.575 -0.654 -2.192 1.00 98.81 78 MET A C 1
ATOM 565 O O . MET A 1 78 ? -14.802 -0.396 -1.009 1.00 98.81 78 MET A O 1
ATOM 569 N N . GLU A 1 79 ? -15.266 -1.583 -2.850 1.00 98.75 79 GLU A N 1
ATOM 570 C CA . GLU A 1 79 ? -16.314 -2.402 -2.239 1.00 98.75 79 GLU A CA 1
ATOM 571 C C . GLU A 1 79 ? -15.757 -3.326 -1.150 1.00 98.75 79 GLU A C 1
ATOM 573 O O . GLU A 1 79 ? -16.336 -3.401 -0.062 1.00 98.75 79 GLU A O 1
ATOM 578 N N . ARG A 1 80 ? -14.597 -3.967 -1.360 1.00 98.75 80 ARG A N 1
ATOM 579 C CA . ARG A 1 80 ? -13.954 -4.752 -0.289 1.00 98.75 80 ARG A CA 1
ATOM 580 C C . ARG A 1 80 ? -13.455 -3.883 0.859 1.00 98.75 80 ARG A C 1
ATOM 582 O O . ARG A 1 80 ? -13.592 -4.294 2.009 1.00 98.75 80 ARG A O 1
ATOM 589 N N . TYR A 1 81 ? -12.968 -2.671 0.597 1.00 98.81 81 TYR A N 1
ATOM 590 C CA . TYR A 1 81 ? -12.649 -1.735 1.680 1.00 98.81 81 TYR A CA 1
ATOM 591 C C . TYR A 1 81 ? -13.883 -1.290 2.464 1.00 98.81 81 TYR A C 1
ATOM 593 O O . TYR A 1 81 ? -13.798 -1.158 3.682 1.00 98.81 81 TYR A O 1
ATOM 601 N N . LEU A 1 82 ? -15.037 -1.112 1.813 1.00 98.56 82 LEU A N 1
ATOM 602 C CA . LEU A 1 82 ? -16.299 -0.874 2.516 1.00 98.56 82 LEU A CA 1
ATOM 603 C C . LEU A 1 82 ? -16.723 -2.079 3.363 1.00 98.56 82 LEU A C 1
ATOM 605 O O . LEU A 1 82 ? -17.171 -1.886 4.490 1.00 98.56 82 LEU A O 1
ATOM 609 N N . ARG A 1 83 ? -16.560 -3.311 2.864 1.00 98.62 83 ARG A N 1
ATOM 610 C CA . ARG A 1 83 ? -16.821 -4.535 3.645 1.00 98.62 83 ARG A CA 1
ATOM 611 C C . ARG A 1 83 ? -15.891 -4.649 4.850 1.00 98.62 83 ARG A C 1
ATOM 613 O O . ARG A 1 83 ? -16.342 -4.999 5.935 1.00 98.62 83 ARG A O 1
ATOM 620 N N . TRP A 1 84 ? -14.610 -4.315 4.692 1.00 98.69 84 TRP A N 1
ATOM 621 C CA . TRP A 1 84 ? -13.686 -4.222 5.822 1.00 98.69 84 TRP A CA 1
ATOM 622 C C . TRP A 1 84 ? -14.166 -3.170 6.823 1.00 98.69 84 TRP A C 1
ATOM 624 O O . TRP A 1 84 ? -14.341 -3.487 7.996 1.00 98.69 84 TRP A O 1
ATOM 634 N N . HIS A 1 85 ? -14.458 -1.953 6.353 1.00 98.56 85 HIS A N 1
ATOM 635 C CA . HIS A 1 85 ? -14.881 -0.825 7.185 1.00 98.56 85 HIS A CA 1
ATOM 636 C C . HIS A 1 85 ? -16.166 -1.095 7.978 1.00 98.56 85 HIS A C 1
ATOM 638 O O . HIS A 1 85 ? -16.255 -0.700 9.139 1.00 98.56 85 HIS A O 1
ATOM 644 N N . ARG A 1 86 ? -17.146 -1.772 7.369 1.00 97.94 86 ARG A N 1
ATOM 645 C CA . ARG A 1 86 ? -18.455 -2.049 7.979 1.00 97.94 86 ARG A CA 1
ATOM 646 C C . ARG A 1 86 ? -18.475 -3.321 8.815 1.00 97.94 86 ARG A C 1
ATOM 648 O O . ARG A 1 86 ? -19.003 -3.301 9.922 1.00 97.94 86 ARG A O 1
ATOM 655 N N . ASP A 1 87 ? -17.895 -4.395 8.287 1.00 97.94 87 ASP A N 1
ATOM 656 C CA . ASP A 1 87 ? -18.121 -5.755 8.781 1.00 97.94 87 ASP A CA 1
ATOM 657 C C . ASP A 1 87 ? -16.837 -6.412 9.315 1.00 97.94 87 ASP A C 1
ATOM 659 O O . ASP A 1 87 ? -16.860 -7.566 9.731 1.00 97.94 87 ASP A O 1
ATOM 663 N N . GLY A 1 88 ? -15.693 -5.715 9.276 1.00 98.06 88 GLY A N 1
ATOM 664 C CA . GLY A 1 88 ? -14.406 -6.280 9.690 1.00 98.06 88 GLY A CA 1
ATOM 665 C C . GLY A 1 88 ? -13.867 -7.351 8.740 1.00 98.06 88 GLY A C 1
ATOM 666 O O . GLY A 1 88 ? -13.033 -8.159 9.146 1.00 98.06 88 GLY A O 1
ATOM 667 N N . TYR A 1 89 ? -14.331 -7.378 7.485 1.00 98.56 89 TYR A N 1
ATOM 668 C CA . TYR A 1 89 ? -13.842 -8.309 6.466 1.00 98.56 89 TYR A CA 1
ATOM 669 C C . TYR A 1 89 ? -12.312 -8.259 6.354 1.00 98.56 89 TYR A C 1
ATOM 671 O O . TYR A 1 89 ? -11.748 -7.189 6.138 1.00 98.56 89 TYR A O 1
ATOM 679 N N . LEU A 1 90 ? -11.659 -9.419 6.499 1.00 97.88 90 LEU A N 1
ATOM 680 C CA . LEU A 1 90 ? -10.197 -9.554 6.522 1.00 97.88 90 LEU A CA 1
ATOM 681 C C . LEU A 1 90 ? -9.530 -8.603 7.532 1.00 97.88 90 LEU A C 1
ATOM 683 O O . LEU A 1 90 ? -8.531 -7.974 7.212 1.00 97.88 90 LEU A O 1
ATOM 687 N N . SER A 1 91 ? -10.088 -8.500 8.741 1.00 98.25 91 SER A N 1
ATOM 688 C CA . SER A 1 91 ? -9.452 -7.883 9.912 1.00 98.25 91 SER A CA 1
ATOM 689 C C . SER A 1 91 ? -8.905 -8.953 10.860 1.00 98.25 91 SER A C 1
ATOM 691 O O . SER A 1 91 ? -9.543 -9.987 11.064 1.00 98.25 91 SER A O 1
ATOM 693 N N . SER A 1 92 ? -7.772 -8.675 11.508 1.00 97.81 92 SER A N 1
ATOM 694 C CA . SER A 1 92 ? -7.178 -9.532 12.546 1.00 97.81 92 SER A CA 1
ATOM 695 C C . SER A 1 92 ? -8.016 -9.622 13.832 1.00 97.81 92 SER A C 1
ATOM 697 O O . SER A 1 92 ? -7.860 -10.565 14.608 1.00 97.81 92 SER A O 1
ATOM 699 N N . THR A 1 93 ? -8.914 -8.656 14.057 1.00 97.31 93 THR A N 1
ATOM 700 C CA . THR A 1 93 ? -9.757 -8.557 15.263 1.00 97.31 93 THR A CA 1
ATOM 701 C C . THR A 1 93 ? -11.239 -8.818 14.983 1.00 97.31 93 THR A C 1
ATOM 703 O O . THR A 1 93 ? -12.071 -8.696 15.881 1.00 97.31 93 THR A O 1
ATOM 706 N N . GLY A 1 94 ? -11.600 -9.132 13.733 1.00 97.19 94 GLY A N 1
ATOM 707 C CA . GLY A 1 94 ? -12.994 -9.310 13.309 1.00 97.19 94 GLY A CA 1
ATOM 708 C C . GLY A 1 94 ? -13.812 -8.014 13.210 1.00 97.19 94 GLY A C 1
ATOM 709 O O . GLY A 1 94 ? -15.011 -8.073 12.961 1.00 97.19 94 GLY A O 1
ATOM 710 N N . ARG A 1 95 ? -13.193 -6.838 13.384 1.00 97.31 95 ARG A N 1
ATOM 711 C CA . ARG A 1 95 ? -13.824 -5.514 13.218 1.00 97.31 95 ARG A CA 1
ATOM 712 C C . ARG A 1 95 ? -12.879 -4.524 12.540 1.00 97.31 95 ARG A C 1
ATOM 714 O O . ARG A 1 95 ? -11.665 -4.698 12.598 1.00 97.31 95 ARG A O 1
ATOM 721 N N . CYS A 1 96 ? -13.408 -3.466 11.929 1.00 97.25 96 CYS A N 1
ATOM 722 C CA . CYS A 1 96 ? -12.577 -2.344 11.487 1.00 97.25 96 CYS A CA 1
ATOM 723 C C . CYS A 1 96 ? -12.112 -1.519 12.692 1.00 97.25 96 CYS A C 1
ATOM 725 O O . CYS A 1 96 ? -12.919 -1.125 13.536 1.00 97.25 96 CYS A O 1
ATOM 727 N N . PHE A 1 97 ? -10.820 -1.225 12.741 1.00 95.81 97 PHE A N 1
ATOM 728 C CA . PHE A 1 97 ? -10.208 -0.273 13.657 1.00 95.81 97 PHE A CA 1
ATOM 729 C C . PHE A 1 97 ? -9.076 0.447 12.918 1.00 95.81 97 PHE A C 1
ATOM 731 O O . PHE A 1 97 ? -8.724 0.051 11.809 1.00 95.81 97 PHE A O 1
ATOM 738 N N . ASP A 1 98 ? -8.583 1.540 13.501 1.00 93.38 98 ASP A N 1
ATOM 739 C CA . ASP A 1 98 ? -7.400 2.264 13.013 1.00 93.38 98 ASP A CA 1
ATOM 740 C C . ASP A 1 98 ? -7.475 2.827 11.573 1.00 93.38 98 ASP A C 1
ATOM 742 O O . ASP A 1 98 ? -6.499 3.271 10.985 1.00 93.38 98 ASP A O 1
ATOM 746 N N . ILE A 1 99 ? -8.675 2.888 10.990 1.00 96.00 99 ILE A N 1
ATOM 747 C CA . ILE A 1 99 ? -8.870 3.478 9.665 1.00 96.00 99 ILE A CA 1
ATOM 748 C C . ILE A 1 99 ? -8.539 4.980 9.662 1.00 96.00 99 ILE A C 1
ATOM 750 O O . ILE A 1 99 ? -9.224 5.790 10.300 1.00 96.00 99 ILE A O 1
ATOM 754 N N . GLY A 1 100 ? -7.544 5.356 8.856 1.00 94.88 100 GLY A N 1
ATOM 755 C CA . GLY A 1 100 ? -7.164 6.753 8.638 1.00 94.88 100 GLY A CA 1
ATOM 756 C C . GLY A 1 100 ? -8.285 7.617 8.040 1.00 94.88 100 GLY A C 1
ATOM 757 O O . GLY A 1 100 ? -9.136 7.159 7.265 1.00 94.88 100 GLY A O 1
ATOM 758 N N . ASN A 1 101 ? -8.268 8.912 8.353 1.00 95.31 101 ASN A N 1
ATOM 759 C CA . ASN A 1 101 ? -9.308 9.872 7.979 1.00 95.31 101 ASN A CA 1
ATOM 760 C C . ASN A 1 101 ? -9.459 10.026 6.461 1.00 95.31 101 ASN A C 1
ATOM 762 O O . ASN A 1 101 ? -10.582 10.115 5.956 1.00 95.31 101 ASN A O 1
ATOM 766 N N . THR A 1 102 ? -8.349 10.014 5.715 1.00 95.50 102 THR A N 1
ATOM 767 C CA . THR A 1 102 ? -8.368 10.097 4.244 1.00 95.50 102 THR A CA 1
ATOM 768 C C . THR A 1 102 ? -9.064 8.883 3.627 1.00 95.50 102 THR A C 1
ATOM 770 O O . THR A 1 102 ? -9.915 9.044 2.750 1.00 95.50 102 THR A O 1
ATOM 773 N N . VAL A 1 103 ? -8.777 7.674 4.129 1.00 97.88 103 VAL A N 1
ATOM 774 C C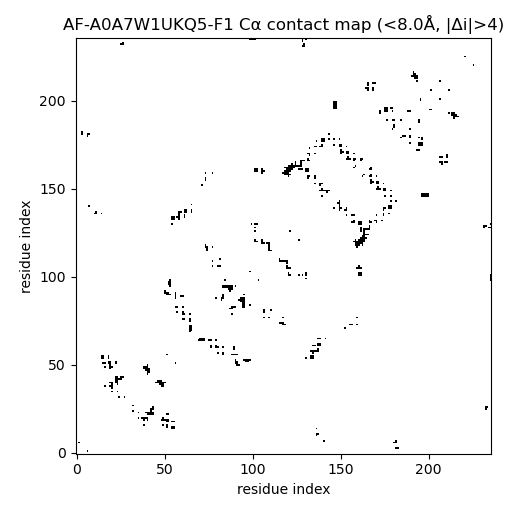A . VAL A 1 103 ? -9.445 6.437 3.690 1.00 97.88 103 VAL A CA 1
ATOM 775 C C . VAL A 1 103 ? -10.930 6.506 4.022 1.00 97.88 103 VAL A C 1
ATOM 777 O O . VAL A 1 103 ? -11.757 6.355 3.126 1.00 97.88 103 VAL A O 1
ATOM 780 N N . ARG A 1 104 ? -11.275 6.804 5.280 1.00 98.00 104 ARG A N 1
ATOM 781 C CA . ARG A 1 104 ? -12.667 6.922 5.736 1.00 98.00 104 ARG A CA 1
ATOM 782 C C . ARG A 1 104 ? -13.465 7.905 4.878 1.00 98.00 104 ARG A C 1
ATOM 784 O O . ARG A 1 104 ? -14.583 7.600 4.469 1.00 98.00 104 ARG A O 1
ATOM 791 N N . THR A 1 105 ? -12.882 9.062 4.571 1.00 97.88 105 THR A N 1
ATOM 792 C CA . THR A 1 105 ? -13.511 10.093 3.736 1.00 97.88 105 THR A CA 1
ATOM 793 C C . THR A 1 105 ? -13.736 9.604 2.306 1.00 97.88 105 THR A C 1
ATOM 795 O O . THR A 1 105 ? -14.818 9.806 1.757 1.00 97.88 105 THR A O 1
ATOM 798 N N . ALA A 1 106 ? -12.748 8.940 1.700 1.00 98.31 106 ALA A N 1
ATOM 799 C CA . ALA A 1 106 ? -12.882 8.393 0.353 1.00 98.31 106 ALA A CA 1
ATOM 800 C C . ALA A 1 106 ? -13.944 7.282 0.280 1.00 98.31 106 ALA A C 1
ATOM 802 O O . ALA A 1 106 ? -14.769 7.290 -0.631 1.00 98.31 106 ALA A O 1
ATOM 803 N N . LEU A 1 107 ? -13.981 6.377 1.265 1.00 98.56 107 LEU A N 1
ATOM 804 C CA . LEU A 1 107 ? -15.009 5.334 1.350 1.00 98.56 107 LEU A CA 1
ATOM 805 C C . LEU A 1 107 ? -16.410 5.928 1.508 1.00 98.56 107 LEU A C 1
ATOM 807 O O . LEU A 1 107 ? -17.340 5.484 0.840 1.00 98.56 107 LEU A O 1
ATOM 811 N N . HIS A 1 108 ? -16.560 6.962 2.338 1.00 98.25 108 HIS A N 1
ATOM 812 C CA . HIS A 1 108 ? -17.828 7.669 2.495 1.00 98.25 108 HIS A CA 1
ATOM 813 C C . HIS A 1 108 ? -18.287 8.323 1.183 1.00 98.25 108 HIS A C 1
ATOM 815 O O . HIS A 1 108 ? -19.438 8.154 0.788 1.00 98.25 108 HIS A O 1
ATOM 821 N N . ARG A 1 109 ? -17.383 9.013 0.472 1.00 98.06 109 ARG A N 1
ATOM 822 C CA . ARG A 1 109 ? -17.673 9.604 -0.847 1.00 98.06 109 ARG A CA 1
ATOM 823 C C . ARG A 1 109 ? -18.116 8.543 -1.852 1.00 98.06 109 ARG A C 1
ATOM 825 O O . ARG A 1 109 ? -19.176 8.688 -2.441 1.00 98.06 109 ARG A O 1
ATOM 832 N N . PHE A 1 110 ? -17.364 7.452 -1.981 1.00 98.50 110 PHE A N 1
ATOM 833 C CA . PHE A 1 110 ? -17.717 6.336 -2.863 1.00 98.50 110 PHE A CA 1
ATOM 834 C C . PHE A 1 110 ? -19.067 5.693 -2.501 1.00 98.50 110 PHE A C 1
ATOM 836 O O . PHE A 1 110 ? -19.869 5.356 -3.372 1.00 98.50 110 PHE A O 1
ATOM 843 N N . ALA A 1 111 ? -19.359 5.538 -1.207 1.00 98.12 111 ALA A N 1
ATOM 844 C CA . ALA A 1 111 ? -20.624 4.974 -0.748 1.00 98.12 111 ALA A CA 1
ATOM 845 C C . ALA A 1 111 ? -21.831 5.865 -1.089 1.00 98.12 111 ALA A C 1
ATOM 847 O O . ALA A 1 111 ? -22.901 5.331 -1.382 1.00 98.12 111 ALA A O 1
ATOM 848 N N . GLN A 1 112 ? -21.660 7.187 -1.077 1.00 97.81 112 GLN A N 1
ATOM 849 C CA . GLN A 1 112 ? -22.717 8.155 -1.383 1.00 97.81 112 GLN A CA 1
ATOM 850 C C . GLN A 1 112 ? -22.831 8.508 -2.868 1.00 97.81 112 GLN A C 1
ATOM 852 O O . GLN A 1 112 ? -23.871 9.011 -3.285 1.00 97.81 112 GLN A O 1
ATOM 857 N N . ASP A 1 113 ? -21.789 8.249 -3.654 1.00 97.56 113 ASP A N 1
ATOM 858 C CA . ASP A 1 113 ? -21.784 8.514 -5.087 1.00 97.56 113 ASP A CA 1
ATOM 859 C C . ASP A 1 113 ? -22.810 7.608 -5.809 1.00 97.56 113 ASP A C 1
ATOM 861 O O . ASP A 1 113 ? -22.697 6.374 -5.720 1.00 97.56 113 ASP A O 1
ATOM 865 N N . PRO A 1 114 ? -23.813 8.184 -6.507 1.00 95.94 114 PRO A N 1
ATOM 866 C CA . PRO A 1 114 ? -24.813 7.414 -7.246 1.00 95.94 114 PRO A CA 1
ATOM 867 C C . PRO A 1 114 ? -24.209 6.624 -8.416 1.00 95.94 114 PRO A C 1
ATOM 869 O O . PRO A 1 114 ? -24.681 5.525 -8.706 1.00 95.94 114 PRO A O 1
ATOM 872 N N . ASP A 1 115 ? -23.137 7.125 -9.032 1.00 95.94 115 ASP A N 1
ATOM 873 C CA . ASP A 1 115 ? -22.450 6.482 -10.155 1.00 95.94 115 ASP A CA 1
ATOM 874 C C . ASP A 1 115 ? -21.407 5.459 -9.686 1.00 95.94 115 ASP A C 1
ATOM 876 O O . ASP A 1 115 ? -20.832 4.723 -10.497 1.00 95.94 115 ASP A O 1
ATOM 880 N N . LYS A 1 116 ? -21.157 5.389 -8.369 1.00 95.00 116 LYS A N 1
ATOM 881 C CA . LYS A 1 116 ? -20.131 4.534 -7.757 1.00 95.00 116 LYS A CA 1
ATOM 882 C C . LYS A 1 116 ? -18.778 4.733 -8.435 1.00 95.00 116 LYS A C 1
ATOM 884 O O . LYS A 1 116 ? -18.141 3.758 -8.854 1.00 95.00 116 LYS A O 1
ATOM 889 N N . ASN A 1 117 ? -18.348 5.989 -8.579 1.00 97.62 117 ASN A N 1
ATOM 890 C CA . ASN A 1 117 ? -17.019 6.305 -9.088 1.00 97.62 117 ASN A CA 1
ATOM 891 C C . ASN A 1 117 ? -15.952 5.873 -8.062 1.00 97.62 117 ASN A C 1
ATOM 893 O O . ASN A 1 117 ? -15.884 6.449 -6.973 1.00 97.62 117 ASN A O 1
ATOM 897 N N . PRO A 1 118 ? -15.101 4.880 -8.374 1.00 98.19 118 PRO A N 1
ATOM 898 C CA . PRO A 1 118 ? -14.154 4.342 -7.402 1.00 98.19 118 PRO A CA 1
ATOM 899 C C . PRO A 1 118 ? -12.984 5.278 -7.093 1.00 98.19 118 PRO A C 1
ATOM 901 O O . PRO A 1 118 ? -12.304 5.100 -6.085 1.00 98.19 118 PRO A O 1
ATOM 904 N N . TYR A 1 119 ? -12.734 6.283 -7.931 1.00 98.44 119 TYR A N 1
ATOM 905 C CA . TYR A 1 119 ? -11.619 7.216 -7.782 1.00 98.44 119 TYR A CA 1
ATOM 906 C C . TYR A 1 119 ? -11.982 8.386 -6.860 1.00 98.44 119 TYR A C 1
ATOM 908 O O . TYR A 1 119 ? -11.974 9.549 -7.261 1.00 98.44 119 TYR A O 1
ATOM 916 N N . ALA A 1 120 ? -12.312 8.061 -5.609 1.00 97.88 120 ALA A N 1
ATOM 917 C CA . ALA A 1 120 ? -12.825 8.998 -4.608 1.00 97.88 120 ALA A CA 1
ATOM 918 C C . ALA A 1 120 ? -11.729 9.708 -3.781 1.00 97.88 120 ALA A C 1
ATOM 920 O O . ALA A 1 120 ? -12.030 10.490 -2.866 1.00 97.88 120 ALA A O 1
ATOM 921 N N . GLY A 1 121 ? -10.454 9.436 -4.075 1.00 96.94 121 GLY A N 1
ATOM 922 C CA . GLY A 1 121 ? -9.322 9.987 -3.347 1.00 96.94 121 GLY A CA 1
ATOM 923 C C . GLY A 1 121 ? -9.160 11.495 -3.525 1.00 96.94 121 GLY A C 1
ATOM 924 O O . GLY A 1 121 ? -9.239 12.030 -4.627 1.00 96.94 121 GLY A O 1
ATOM 925 N N . SER A 1 122 ? -8.877 12.196 -2.426 1.00 95.31 122 SER A N 1
ATOM 926 C CA . SER A 1 122 ? -8.596 13.637 -2.457 1.00 95.31 122 SER A CA 1
ATOM 927 C C . SER A 1 122 ? -7.324 13.938 -3.254 1.00 95.31 122 SER A C 1
ATOM 929 O O . SER A 1 122 ? -6.307 13.282 -3.041 1.00 95.31 122 SER A O 1
ATOM 931 N N . THR A 1 123 ? -7.362 14.944 -4.132 1.00 96.25 123 THR A N 1
ATOM 932 C CA . THR A 1 123 ? -6.194 15.440 -4.883 1.00 96.25 123 THR A CA 1
ATOM 933 C C . THR A 1 123 ? -5.427 16.550 -4.156 1.00 96.25 123 THR A C 1
ATOM 935 O O . THR A 1 123 ? -4.359 16.952 -4.617 1.00 96.25 123 THR A O 1
ATOM 938 N N . ASP A 1 124 ? -5.930 17.022 -3.007 1.00 92.88 124 ASP A N 1
ATOM 939 C CA . ASP A 1 124 ? -5.272 18.040 -2.180 1.00 92.88 124 ASP A CA 1
ATOM 940 C C . ASP A 1 124 ? -3.884 17.559 -1.723 1.00 92.88 124 ASP A C 1
ATOM 942 O O . ASP A 1 124 ? -3.741 16.468 -1.165 1.00 92.88 124 ASP A O 1
ATOM 946 N N . ALA A 1 125 ? -2.853 18.384 -1.912 1.00 89.44 125 ALA A N 1
ATOM 947 C CA . ALA A 1 125 ? -1.482 18.070 -1.518 1.00 89.44 125 ALA A CA 1
ATOM 948 C C . ALA A 1 125 ? -1.328 17.755 -0.015 1.00 89.44 125 ALA A C 1
ATOM 950 O O . ALA A 1 125 ? -0.445 16.980 0.357 1.00 89.44 125 ALA A O 1
ATOM 951 N N . ASN A 1 126 ? -2.196 18.298 0.843 1.00 87.31 126 ASN A N 1
ATOM 952 C CA . ASN A 1 126 ? -2.212 18.039 2.285 1.00 87.31 126 ASN A CA 1
ATOM 953 C C . ASN A 1 126 ? -2.804 16.672 2.654 1.00 87.31 126 ASN A C 1
ATOM 955 O O . ASN A 1 126 ? -2.632 16.226 3.786 1.00 87.31 126 ASN A O 1
ATOM 959 N N . SER A 1 127 ? -3.454 15.991 1.706 1.00 85.94 127 SER A N 1
ATOM 960 C CA . SER A 1 127 ? -4.011 14.641 1.877 1.00 85.94 127 SER A CA 1
ATOM 961 C C . SER A 1 127 ? -3.054 13.520 1.449 1.00 85.94 127 SER A C 1
ATOM 963 O O . SER A 1 127 ? -3.452 12.362 1.330 1.00 85.94 127 SER A O 1
ATOM 965 N N . ALA A 1 128 ? -1.771 13.839 1.244 1.00 88.56 128 ALA A N 1
ATOM 966 C CA . ALA A 1 128 ? -0.720 12.865 0.961 1.00 88.56 128 ALA A CA 1
ATOM 967 C C . ALA A 1 128 ? -0.288 12.109 2.235 1.00 88.56 128 ALA A C 1
ATOM 969 O O . ALA A 1 128 ? 0.841 12.265 2.692 1.00 88.56 128 ALA A O 1
ATOM 970 N N . GLY A 1 129 ? -1.206 11.330 2.821 1.00 87.12 129 GLY A N 1
ATOM 971 C CA . GLY A 1 129 ? -0.937 10.335 3.868 1.00 87.12 129 GLY A CA 1
ATOM 972 C C . GLY A 1 129 ? -0.500 8.978 3.292 1.00 87.12 129 GLY A C 1
ATOM 973 O O . GLY A 1 129 ? -0.547 8.764 2.078 1.00 87.12 129 GLY A O 1
ATOM 974 N N . ASN A 1 130 ? -0.052 8.056 4.148 1.00 90.94 130 ASN A N 1
ATOM 975 C CA . ASN A 1 130 ? 0.517 6.757 3.745 1.00 90.94 130 ASN A CA 1
ATOM 976 C C . ASN A 1 130 ? -0.536 5.698 3.381 1.00 90.94 130 ASN A C 1
ATOM 978 O O . ASN A 1 130 ? -0.163 4.641 2.872 1.00 90.94 130 ASN A O 1
ATOM 982 N N . GLY A 1 131 ? -1.825 5.991 3.584 1.00 92.44 131 GLY A N 1
ATOM 983 C CA . GLY A 1 131 ? -2.934 5.034 3.498 1.00 92.44 131 GLY A CA 1
ATOM 984 C C . GLY A 1 131 ? -3.057 4.257 2.183 1.00 92.44 131 GLY A C 1
ATOM 985 O O . GLY A 1 131 ? -3.639 3.177 2.147 1.00 92.44 131 GLY A O 1
ATOM 986 N N . SER A 1 132 ? -2.518 4.785 1.081 1.00 97.19 132 SER A N 1
ATOM 987 C CA . SER A 1 132 ? -2.455 4.062 -0.198 1.00 97.19 132 SER A CA 1
ATOM 988 C C . SER A 1 132 ? -1.157 3.281 -0.413 1.00 97.19 132 SER A C 1
ATOM 990 O O . SER A 1 132 ? -1.180 2.264 -1.103 1.00 97.19 132 SER A O 1
ATOM 992 N N . LEU A 1 133 ? -0.048 3.726 0.184 1.00 97.38 133 LEU A N 1
ATOM 993 C CA . LEU A 1 133 ? 1.272 3.114 0.039 1.00 97.38 133 LEU A CA 1
ATOM 994 C C . LEU A 1 133 ? 1.395 1.839 0.878 1.00 97.38 133 LEU A C 1
ATOM 996 O O . LEU A 1 133 ? 1.886 0.829 0.383 1.00 97.38 133 LEU A O 1
ATOM 1000 N N . MET A 1 134 ? 0.924 1.878 2.126 1.00 96.44 134 MET A N 1
ATOM 1001 C CA . MET A 1 134 ? 1.055 0.774 3.088 1.00 96.44 134 MET A CA 1
ATOM 1002 C C . MET A 1 134 ? 0.393 -0.531 2.616 1.00 96.44 134 MET A C 1
ATOM 1004 O O . MET A 1 134 ? 0.890 -1.620 2.874 1.00 96.44 134 MET A O 1
ATOM 1008 N N . ARG A 1 135 ? -0.681 -0.419 1.826 1.00 97.88 135 ARG A N 1
ATOM 1009 C CA . ARG A 1 135 ? -1.457 -1.551 1.295 1.00 97.88 135 ARG A CA 1
ATOM 1010 C C . ARG A 1 135 ? -1.00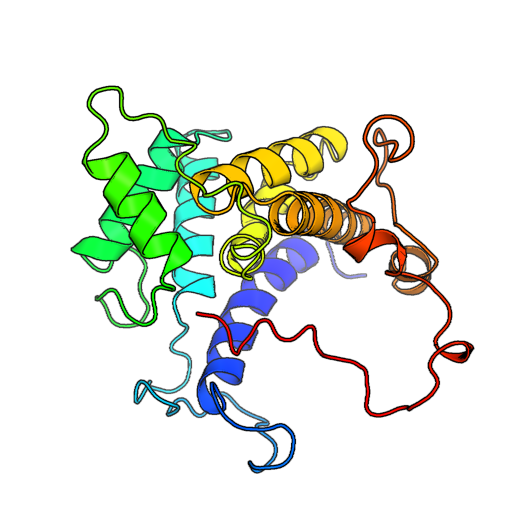6 -2.034 -0.087 1.00 97.88 135 ARG A C 1
ATOM 1012 O O . ARG A 1 135 ? -1.649 -2.907 -0.660 1.00 97.88 135 ARG A O 1
ATOM 1019 N N . LEU A 1 136 ? 0.012 -1.407 -0.683 1.00 98.56 136 LEU A N 1
ATOM 1020 C CA . LEU A 1 136 ? 0.274 -1.487 -2.124 1.00 98.56 136 LEU A CA 1
ATOM 1021 C C . LEU A 1 136 ? 0.783 -2.852 -2.597 1.00 98.56 136 LEU A C 1
ATOM 1023 O O . LEU A 1 136 ? 0.510 -3.221 -3.737 1.00 98.56 136 LEU A O 1
ATOM 1027 N N . ALA A 1 137 ? 1.520 -3.577 -1.750 1.00 98.31 137 ALA A N 1
ATOM 1028 C CA . ALA A 1 137 ? 2.294 -4.771 -2.110 1.00 98.31 137 ALA A CA 1
ATOM 1029 C C . ALA A 1 137 ? 1.612 -5.772 -3.074 1.00 98.31 137 ALA A C 1
ATOM 1031 O O . ALA A 1 137 ? 2.295 -6.242 -3.986 1.00 98.31 137 ALA A O 1
ATOM 1032 N N . PRO A 1 138 ? 0.304 -6.083 -2.967 1.00 98.75 138 PRO A N 1
ATOM 1033 C CA . PRO A 1 138 ? -0.361 -7.002 -3.891 1.00 98.75 138 PRO A CA 1
ATOM 1034 C C . PRO A 1 138 ? -0.307 -6.588 -5.368 1.00 98.75 138 PRO A C 1
ATOM 1036 O O . PRO A 1 138 ? -0.240 -7.454 -6.234 1.00 98.75 138 PRO A O 1
ATOM 1039 N N . VAL A 1 139 ? -0.308 -5.287 -5.678 1.00 98.81 139 VAL A N 1
ATOM 1040 C CA . VAL A 1 139 ? -0.319 -4.789 -7.066 1.00 98.81 139 VAL A CA 1
ATOM 1041 C C . VAL A 1 139 ? 0.966 -5.145 -7.825 1.00 98.81 139 VAL A C 1
ATOM 1043 O O . VAL A 1 139 ? 0.866 -5.828 -8.843 1.00 98.81 139 VAL A O 1
ATOM 1046 N N . PRO A 1 140 ? 2.174 -4.749 -7.374 1.00 98.44 140 PRO A N 1
ATOM 1047 C CA . PRO A 1 140 ? 3.407 -5.121 -8.062 1.00 98.44 140 PRO A CA 1
ATOM 1048 C C . PRO A 1 140 ? 3.687 -6.627 -8.043 1.00 98.44 140 PRO A C 1
ATOM 1050 O O . PRO A 1 140 ? 4.392 -7.104 -8.924 1.00 98.44 140 PRO A O 1
ATOM 1053 N N . LEU A 1 141 ? 3.135 -7.379 -7.083 1.00 98.38 141 LEU A N 1
ATOM 1054 C CA . LEU A 1 141 ? 3.201 -8.843 -7.096 1.00 98.38 141 LEU A CA 1
ATOM 1055 C C . LEU A 1 141 ? 2.339 -9.433 -8.217 1.00 98.38 141 LEU A C 1
ATOM 1057 O O . LEU A 1 141 ? 2.804 -10.291 -8.954 1.00 98.38 141 LEU A O 1
ATOM 1061 N N . PHE A 1 142 ? 1.101 -8.959 -8.372 1.00 98.62 142 PHE A N 1
ATOM 1062 C CA . PHE A 1 142 ? 0.184 -9.467 -9.394 1.00 98.62 142 PHE A CA 1
ATOM 1063 C C . PHE A 1 142 ? 0.653 -9.147 -10.821 1.00 98.62 142 PHE A C 1
ATOM 1065 O O . PHE A 1 142 ? 0.499 -9.964 -11.721 1.00 98.62 142 PHE A O 1
ATOM 1072 N N . TYR A 1 143 ? 1.255 -7.973 -11.023 1.00 98.38 143 TYR A N 1
ATOM 1073 C CA . TYR A 1 143 ? 1.726 -7.500 -12.330 1.00 98.38 143 TYR A CA 1
ATOM 1074 C C . TYR A 1 143 ? 3.247 -7.637 -12.519 1.00 98.38 143 TYR A C 1
ATOM 1076 O O . TYR A 1 143 ? 3.824 -6.938 -13.345 1.00 98.38 143 TYR A O 1
ATOM 1084 N N . ALA A 1 144 ? 3.937 -8.505 -11.771 1.00 96.25 144 ALA A N 1
ATOM 1085 C CA . ALA A 1 144 ? 5.406 -8.571 -11.806 1.00 96.25 144 ALA A CA 1
ATOM 1086 C C . ALA A 1 144 ? 5.990 -8.900 -13.198 1.00 96.25 144 ALA A C 1
ATOM 1088 O O . ALA A 1 144 ? 7.124 -8.507 -13.511 1.00 96.25 144 ALA A O 1
ATOM 1089 N N . ASP A 1 145 ? 5.217 -9.605 -14.029 1.00 96.19 145 ASP A N 1
ATOM 1090 C CA . ASP A 1 145 ? 5.590 -9.964 -15.399 1.00 96.19 145 ASP A CA 1
ATOM 1091 C C . ASP A 1 145 ? 5.580 -8.757 -16.350 1.00 96.19 145 ASP A C 1
ATOM 1093 O O . ASP A 1 145 ? 6.407 -8.711 -17.265 1.00 96.19 145 ASP A O 1
ATOM 1097 N N . ASP A 1 146 ? 4.755 -7.741 -16.071 1.00 97.94 146 ASP A N 1
ATOM 1098 C CA . ASP A 1 146 ? 4.698 -6.456 -16.780 1.00 97.94 146 ASP A CA 1
ATOM 1099 C C . ASP A 1 146 ? 4.987 -5.293 -15.806 1.00 97.94 146 ASP A C 1
ATOM 1101 O O . ASP A 1 146 ? 4.073 -4.700 -15.219 1.00 97.94 146 ASP A O 1
ATOM 1105 N N . PRO A 1 147 ? 6.271 -4.927 -15.620 1.00 97.38 147 PRO A N 1
ATOM 1106 C CA . PRO A 1 147 ? 6.648 -3.897 -14.661 1.00 97.38 147 PRO A CA 1
ATOM 1107 C C . PRO A 1 147 ? 6.048 -2.517 -14.950 1.00 97.38 147 PRO A C 1
ATOM 1109 O O . PRO A 1 147 ? 5.788 -1.757 -14.017 1.00 97.38 147 PRO A O 1
ATOM 1112 N N . ALA A 1 148 ? 5.819 -2.179 -16.220 1.00 97.62 148 ALA A N 1
ATOM 1113 C CA . ALA A 1 148 ? 5.201 -0.913 -16.591 1.00 97.62 148 ALA A CA 1
ATOM 1114 C C . ALA A 1 148 ? 3.716 -0.895 -16.203 1.00 97.62 148 ALA A C 1
ATOM 1116 O O . ALA A 1 148 ? 3.198 0.131 -15.755 1.00 97.62 148 ALA A O 1
ATOM 1117 N N . GLU A 1 149 ? 3.017 -2.023 -16.344 1.00 98.44 149 GLU A N 1
ATOM 1118 C CA . GLU A 1 149 ? 1.646 -2.162 -15.854 1.00 98.44 149 GLU A CA 1
ATOM 1119 C C . GLU A 1 149 ? 1.579 -2.156 -14.323 1.00 98.44 149 GLU A C 1
ATOM 1121 O O . GLU A 1 149 ? 0.724 -1.470 -13.765 1.00 98.44 149 GLU A O 1
ATOM 1126 N N . ALA A 1 150 ? 2.522 -2.794 -13.620 1.00 98.62 150 ALA A N 1
ATOM 1127 C CA . ALA A 1 150 ? 2.614 -2.706 -12.159 1.00 98.62 150 ALA A CA 1
ATOM 1128 C C . ALA A 1 150 ? 2.692 -1.251 -11.663 1.00 98.62 150 ALA A C 1
ATOM 1130 O O . ALA A 1 150 ? 1.980 -0.877 -10.725 1.00 98.62 150 ALA A O 1
ATOM 1131 N N . VAL A 1 151 ? 3.507 -0.407 -12.309 1.00 98.50 151 VAL A N 1
ATOM 1132 C CA . VAL A 1 151 ? 3.617 1.016 -11.953 1.00 98.50 151 VAL A CA 1
ATOM 1133 C C . VAL A 1 151 ? 2.321 1.778 -12.261 1.00 98.50 151 VAL A C 1
ATOM 1135 O O . VAL A 1 151 ? 1.854 2.552 -11.420 1.00 98.50 151 VAL A O 1
ATOM 1138 N N . ARG A 1 152 ? 1.687 1.533 -13.418 1.00 98.38 152 ARG A N 1
ATOM 1139 C CA . ARG A 1 152 ? 0.395 2.152 -13.778 1.00 98.38 152 ARG A CA 1
ATOM 1140 C C . ARG A 1 152 ? -0.712 1.768 -12.797 1.00 98.38 152 ARG A C 1
ATOM 1142 O O . ARG A 1 152 ? -1.419 2.634 -12.286 1.00 98.38 152 ARG A O 1
ATOM 1149 N N . ARG A 1 153 ? -0.831 0.484 -12.459 1.00 98.81 153 ARG A N 1
ATOM 1150 C CA . ARG A 1 153 ? -1.858 -0.022 -11.534 1.00 98.81 153 ARG A CA 1
ATOM 1151 C C . ARG A 1 153 ? -1.627 0.431 -10.102 1.00 98.81 153 ARG A C 1
ATOM 1153 O O . ARG A 1 153 ? -2.595 0.637 -9.375 1.00 98.81 153 ARG A O 1
ATOM 1160 N N . ALA A 1 154 ? -0.378 0.664 -9.702 1.00 98.75 154 ALA A N 1
ATOM 1161 C CA . ALA A 1 154 ? -0.070 1.266 -8.410 1.00 98.75 154 ALA A CA 1
ATOM 1162 C C . ALA A 1 154 ? -0.614 2.697 -8.299 1.00 98.75 154 ALA A C 1
ATOM 1164 O O . ALA A 1 154 ? -1.165 3.066 -7.259 1.00 98.75 154 ALA A O 1
ATOM 1165 N N . ALA A 1 155 ? -0.515 3.482 -9.378 1.00 98.62 155 ALA A N 1
ATOM 1166 C CA . ALA A 1 155 ? -1.106 4.816 -9.439 1.00 98.62 155 ALA A CA 1
ATOM 1167 C C . ALA A 1 155 ? -2.634 4.753 -9.301 1.00 98.62 155 ALA A C 1
ATOM 1169 O O . ALA A 1 155 ? -3.217 5.427 -8.452 1.00 98.62 155 ALA A O 1
ATOM 1170 N N . GLU A 1 156 ? -3.276 3.896 -10.095 1.00 98.75 156 GLU A N 1
ATOM 1171 C CA . GLU A 1 156 ? -4.733 3.744 -10.106 1.00 98.75 156 GLU A CA 1
ATOM 1172 C C . GLU A 1 156 ? -5.276 3.229 -8.765 1.00 98.75 156 GLU A C 1
ATOM 1174 O O . GLU A 1 156 ? -6.235 3.788 -8.234 1.00 98.75 156 GLU A O 1
ATOM 1179 N N . SER A 1 157 ? -4.607 2.248 -8.151 1.00 98.81 157 SER A N 1
ATOM 1180 C CA . SER A 1 157 ? -4.943 1.748 -6.811 1.00 98.81 157 SER A CA 1
ATOM 1181 C C . SER A 1 157 ? -4.823 2.830 -5.738 1.00 98.81 157 SER A C 1
ATOM 1183 O O . SER A 1 157 ? -5.635 2.874 -4.809 1.00 98.81 157 SER A O 1
ATOM 1185 N N . SER A 1 158 ? -3.839 3.729 -5.852 1.00 98.75 158 SER A N 1
ATOM 1186 C CA . SER A 1 158 ? -3.679 4.852 -4.926 1.00 98.75 158 SER A CA 1
ATOM 1187 C C . SER A 1 158 ? -4.845 5.832 -5.035 1.00 98.75 158 SER A C 1
ATOM 1189 O O . SER A 1 158 ? -5.486 6.131 -4.024 1.00 98.75 158 SER A O 1
ATOM 1191 N N . ARG A 1 159 ? -5.206 6.227 -6.264 1.00 98.69 159 ARG A N 1
ATOM 1192 C CA . ARG A 1 159 ? -6.254 7.220 -6.566 1.00 98.69 159 ARG A CA 1
ATOM 1193 C C . ARG A 1 159 ? -7.637 6.874 -6.015 1.00 98.69 159 ARG A C 1
ATOM 1195 O O . ARG A 1 159 ? -8.447 7.781 -5.832 1.00 98.69 159 ARG A O 1
ATOM 1202 N N . THR A 1 160 ? -7.910 5.603 -5.718 1.00 98.75 160 THR A N 1
ATOM 1203 C CA . THR A 1 160 ? -9.182 5.191 -5.102 1.00 98.75 160 THR A CA 1
ATOM 1204 C C . THR A 1 160 ? -9.432 5.862 -3.748 1.00 98.75 160 THR A C 1
ATOM 1206 O O . THR A 1 160 ? -10.557 6.256 -3.451 1.00 98.75 160 THR A O 1
ATOM 1209 N N . THR A 1 161 ? -8.378 6.080 -2.947 1.00 98.56 161 THR A N 1
ATOM 1210 C CA . THR A 1 161 ? -8.481 6.748 -1.634 1.00 98.56 161 THR A CA 1
ATOM 1211 C C . THR A 1 161 ? -7.553 7.948 -1.463 1.00 98.56 161 THR A C 1
ATOM 1213 O O . THR A 1 161 ? -7.867 8.853 -0.695 1.00 98.56 161 THR A O 1
ATOM 1216 N N . HIS A 1 162 ? -6.447 8.008 -2.202 1.00 98.19 162 HIS A N 1
ATOM 1217 C CA . HIS A 1 162 ? -5.448 9.074 -2.151 1.00 98.19 162 HIS A CA 1
ATOM 1218 C C . HIS A 1 162 ? -5.119 9.538 -3.577 1.00 98.19 162 HIS A C 1
ATOM 1220 O O . HIS A 1 162 ? -4.316 8.933 -4.277 1.00 98.19 162 HIS A O 1
ATOM 1226 N N . GLY A 1 163 ? -5.740 10.631 -4.022 1.00 97.81 163 GLY A N 1
ATOM 1227 C CA . GLY A 1 163 ? -5.495 11.227 -5.342 1.00 97.81 163 GLY A CA 1
ATOM 1228 C C . GLY A 1 163 ? -4.353 12.250 -5.358 1.00 97.81 163 GLY A C 1
ATOM 1229 O O . GLY A 1 163 ? -3.989 12.754 -6.419 1.00 97.81 163 GLY A O 1
ATOM 1230 N N . ALA A 1 164 ? -3.800 12.598 -4.193 1.00 96.19 164 ALA A N 1
ATOM 1231 C CA . ALA A 1 164 ? -2.734 13.579 -4.063 1.00 96.19 164 ALA A CA 1
ATOM 1232 C C . ALA A 1 164 ? -1.486 13.098 -4.808 1.00 96.19 164 ALA A C 1
ATOM 1234 O O . ALA A 1 164 ? -1.000 11.993 -4.560 1.00 96.19 164 ALA A O 1
ATOM 1235 N N .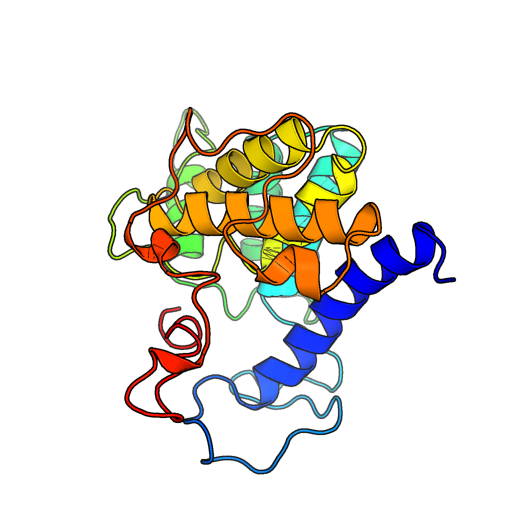 ARG A 1 165 ? -0.922 13.949 -5.674 1.00 94.88 165 ARG A N 1
ATOM 1236 C CA . ARG A 1 165 ? 0.187 13.570 -6.567 1.00 94.88 165 ARG A CA 1
ATOM 1237 C C . ARG A 1 165 ? 1.341 12.872 -5.838 1.00 94.88 165 ARG A C 1
ATOM 1239 O O . ARG A 1 165 ? 1.822 11.853 -6.309 1.00 94.88 165 ARG A O 1
ATOM 1246 N N . THR A 1 166 ? 1.754 13.378 -4.674 1.00 94.31 166 THR A N 1
ATOM 1247 C CA . THR A 1 166 ? 2.833 12.763 -3.879 1.00 94.31 166 THR A CA 1
ATOM 1248 C C . THR A 1 166 ? 2.493 11.339 -3.420 1.00 94.31 166 THR A C 1
ATOM 1250 O O . THR A 1 166 ? 3.377 10.492 -3.423 1.00 94.31 166 THR A O 1
ATOM 1253 N N . ALA A 1 167 ? 1.243 11.055 -3.037 1.00 95.38 167 ALA A N 1
ATOM 1254 C CA . ALA A 1 167 ? 0.827 9.714 -2.613 1.00 95.38 167 ALA A CA 1
ATOM 1255 C C . ALA A 1 167 ? 0.770 8.739 -3.800 1.00 95.38 167 ALA A C 1
ATOM 1257 O O . ALA A 1 167 ? 1.292 7.627 -3.713 1.00 95.38 167 ALA A O 1
ATOM 1258 N N . VAL A 1 168 ? 0.219 9.196 -4.928 1.00 97.75 168 VAL A N 1
ATOM 1259 C CA . VAL A 1 168 ? 0.159 8.431 -6.182 1.00 97.75 168 VAL A CA 1
ATOM 1260 C C . VAL A 1 168 ? 1.567 8.096 -6.678 1.00 97.75 168 VAL A C 1
ATOM 1262 O O . VAL A 1 168 ? 1.874 6.937 -6.954 1.00 97.75 168 VAL A O 1
ATOM 1265 N N . ASP A 1 169 ? 2.454 9.090 -6.727 1.00 96.44 169 ASP A N 1
ATOM 1266 C CA . ASP A 1 169 ? 3.829 8.913 -7.194 1.00 96.44 169 ASP A CA 1
ATOM 1267 C C . ASP A 1 169 ? 4.673 8.073 -6.224 1.00 96.44 169 ASP A C 1
ATOM 1269 O O . ASP A 1 169 ? 5.528 7.305 -6.664 1.00 96.44 169 ASP A O 1
ATOM 1273 N N . ALA A 1 170 ? 4.405 8.142 -4.915 1.00 96.38 170 ALA A N 1
ATOM 1274 C CA . ALA A 1 170 ? 5.038 7.251 -3.945 1.00 96.38 170 ALA A CA 1
ATOM 1275 C C . ALA A 1 170 ? 4.640 5.790 -4.196 1.00 96.38 170 ALA A C 1
ATOM 1277 O O . ALA A 1 170 ? 5.495 4.907 -4.131 1.00 96.38 170 ALA A O 1
ATOM 1278 N N . CYS A 1 171 ? 3.374 5.535 -4.545 1.00 98.38 171 CYS A N 1
ATOM 1279 C CA . CYS A 1 171 ? 2.919 4.195 -4.909 1.00 98.38 171 CYS A CA 1
ATOM 1280 C C . CYS A 1 171 ? 3.562 3.714 -6.216 1.00 98.38 171 CYS A C 1
ATOM 1282 O O . CYS A 1 171 ? 4.085 2.603 -6.264 1.00 98.38 171 CYS A O 1
ATOM 1284 N N . ARG A 1 172 ? 3.603 4.561 -7.255 1.00 98.06 172 ARG A N 1
ATOM 1285 C CA . ARG A 1 172 ? 4.305 4.266 -8.521 1.00 98.06 172 ARG A CA 1
ATOM 1286 C C . ARG A 1 172 ? 5.756 3.859 -8.266 1.00 98.06 172 ARG A C 1
ATOM 1288 O O . ARG A 1 172 ? 6.212 2.827 -8.756 1.00 98.06 172 ARG A O 1
ATOM 1295 N N . TYR A 1 173 ? 6.468 4.648 -7.465 1.00 97.12 173 TYR A N 1
ATOM 1296 C CA . TYR A 1 173 ? 7.874 4.403 -7.168 1.00 97.12 173 TYR A CA 1
ATOM 1297 C C . TYR A 1 173 ? 8.095 3.141 -6.320 1.00 97.12 173 TYR A C 1
ATOM 1299 O O . TYR A 1 173 ? 8.984 2.344 -6.608 1.00 97.12 173 TYR A O 1
ATOM 1307 N N . MET A 1 174 ? 7.258 2.901 -5.310 1.00 97.38 174 MET A N 1
ATOM 1308 C CA . MET A 1 174 ? 7.344 1.683 -4.503 1.00 97.38 174 MET A CA 1
ATOM 1309 C C . MET A 1 174 ? 7.045 0.423 -5.324 1.00 97.38 174 MET A C 1
ATOM 1311 O O . MET A 1 174 ? 7.728 -0.584 -5.160 1.00 97.38 174 MET A O 1
ATOM 1315 N N . ALA A 1 175 ? 6.084 0.475 -6.251 1.00 98.31 175 ALA A N 1
ATOM 1316 C CA . ALA A 1 175 ? 5.823 -0.634 -7.165 1.00 98.31 175 ALA A CA 1
ATOM 1317 C C . ALA A 1 175 ? 7.038 -0.943 -8.048 1.00 98.31 175 ALA A C 1
ATOM 1319 O O . ALA A 1 175 ? 7.424 -2.105 -8.164 1.00 98.31 175 ALA A O 1
ATOM 1320 N N . ALA A 1 176 ? 7.688 0.089 -8.593 1.00 97.56 176 ALA A N 1
ATOM 1321 C CA . ALA A 1 176 ? 8.943 -0.051 -9.327 1.00 97.56 176 ALA A CA 1
ATOM 1322 C C . ALA A 1 176 ? 10.023 -0.763 -8.494 1.00 97.56 176 ALA A C 1
ATOM 1324 O O . ALA A 1 176 ? 10.629 -1.723 -8.972 1.00 97.56 176 ALA A O 1
ATOM 1325 N N . LEU A 1 177 ? 10.226 -0.345 -7.240 1.00 97.31 177 LEU A N 1
ATOM 1326 C CA . LEU A 1 177 ? 11.195 -0.970 -6.337 1.00 97.31 177 LEU A CA 1
ATOM 1327 C C . LEU A 1 177 ? 10.860 -2.434 -6.030 1.00 97.31 177 LEU A C 1
ATOM 1329 O O . LEU A 1 177 ? 11.749 -3.283 -6.088 1.00 97.31 177 LEU A O 1
ATOM 1333 N N . ILE A 1 178 ? 9.591 -2.739 -5.733 1.00 97.38 178 ILE A N 1
ATOM 1334 C CA . ILE A 1 178 ? 9.148 -4.109 -5.448 1.00 97.38 178 ILE A CA 1
ATOM 1335 C C . ILE A 1 178 ? 9.378 -4.992 -6.675 1.00 97.38 17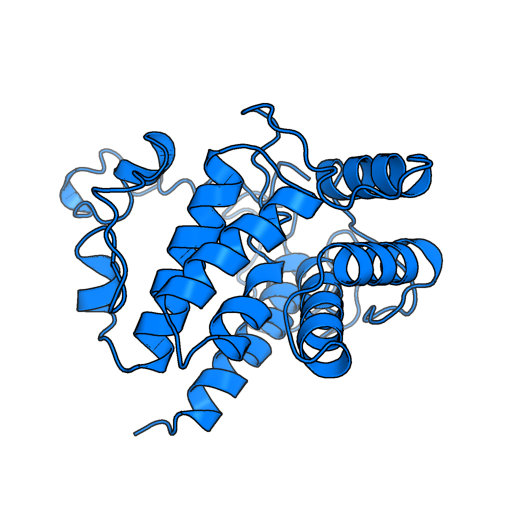8 ILE A C 1
ATOM 1337 O O . ILE A 1 178 ? 10.013 -6.033 -6.546 1.00 97.38 178 ILE A O 1
ATOM 1341 N N . VAL A 1 179 ? 8.961 -4.573 -7.874 1.00 97.62 179 VAL A N 1
ATOM 1342 C CA . VAL A 1 179 ? 9.182 -5.368 -9.094 1.00 97.62 179 VAL A CA 1
ATOM 1343 C C . VAL A 1 179 ? 10.672 -5.543 -9.390 1.00 97.62 179 VAL A C 1
ATOM 1345 O O . VAL A 1 179 ? 11.101 -6.646 -9.727 1.00 97.62 179 VAL A O 1
ATOM 1348 N N . GLY A 1 180 ? 11.487 -4.501 -9.209 1.00 96.31 180 GLY A N 1
ATOM 1349 C CA . GLY A 1 180 ? 12.943 -4.608 -9.322 1.00 96.31 180 GLY A CA 1
ATOM 1350 C C . GLY A 1 180 ? 13.518 -5.663 -8.376 1.00 96.31 180 GLY A C 1
ATOM 1351 O O . GLY A 1 180 ? 14.284 -6.529 -8.803 1.00 96.31 180 GLY A O 1
ATOM 1352 N N . ALA A 1 181 ? 13.085 -5.650 -7.114 1.00 96.00 181 ALA A N 1
ATOM 1353 C CA . ALA A 1 181 ? 13.470 -6.649 -6.128 1.00 96.00 181 ALA A CA 1
ATOM 1354 C C . ALA A 1 181 ? 12.980 -8.056 -6.508 1.00 96.00 181 ALA A C 1
ATOM 1356 O O . ALA A 1 181 ? 13.756 -9.001 -6.408 1.00 96.00 181 ALA A O 1
ATOM 1357 N N . LEU A 1 182 ? 11.748 -8.234 -6.995 1.00 95.81 182 LEU A N 1
ATOM 1358 C CA . LEU A 1 182 ? 11.247 -9.539 -7.457 1.00 95.81 182 LEU A CA 1
ATOM 1359 C C . LEU A 1 182 ? 12.085 -10.091 -8.618 1.00 95.81 182 LEU A C 1
ATOM 1361 O O . LEU A 1 182 ? 12.373 -11.285 -8.656 1.00 95.81 182 LEU A O 1
ATOM 1365 N N . ARG A 1 183 ? 12.543 -9.213 -9.517 1.00 93.38 183 ARG A N 1
ATOM 1366 C CA . ARG A 1 183 ? 13.345 -9.557 -10.703 1.00 93.38 183 ARG A CA 1
ATOM 1367 C C . ARG A 1 183 ? 14.853 -9.621 -10.441 1.00 93.38 183 ARG A C 1
ATOM 1369 O O . ARG A 1 183 ? 15.629 -9.760 -11.380 1.00 93.38 183 ARG A O 1
ATOM 1376 N N . GLY A 1 184 ? 15.277 -9.558 -9.178 1.00 92.75 184 GLY A N 1
ATOM 1377 C CA . GLY A 1 184 ? 16.664 -9.823 -8.796 1.00 92.75 184 GLY A CA 1
ATOM 1378 C C . GLY A 1 184 ? 17.598 -8.614 -8.778 1.00 92.75 184 GLY A C 1
ATOM 1379 O O . GLY A 1 184 ? 18.798 -8.821 -8.612 1.00 92.75 184 GLY A O 1
ATOM 1380 N N . ALA A 1 185 ? 17.092 -7.382 -8.902 1.00 94.38 185 ALA A N 1
ATOM 1381 C CA . ALA A 1 185 ? 17.921 -6.187 -8.747 1.00 94.38 185 ALA A CA 1
ATOM 1382 C C . ALA A 1 185 ? 18.602 -6.165 -7.366 1.00 94.38 185 ALA A C 1
ATOM 1384 O O . ALA A 1 185 ? 18.004 -6.553 -6.355 1.00 94.38 185 ALA A O 1
ATOM 1385 N N . SER A 1 186 ? 19.859 -5.716 -7.324 1.00 94.12 186 SER A N 1
ATOM 1386 C CA . SER A 1 186 ? 20.595 -5.578 -6.066 1.00 94.12 186 SER A CA 1
ATOM 1387 C C . SER A 1 186 ? 20.037 -4.424 -5.230 1.00 94.12 186 SER A C 1
ATOM 1389 O O . SER A 1 186 ? 19.423 -3.489 -5.751 1.00 94.12 186 SER A O 1
ATOM 1391 N N . LYS A 1 187 ? 20.280 -4.457 -3.917 1.00 92.31 187 LYS A N 1
ATOM 1392 C CA . LYS A 1 187 ? 19.914 -3.349 -3.024 1.00 92.31 187 LYS A CA 1
ATOM 1393 C C . LYS A 1 187 ? 20.587 -2.052 -3.472 1.00 92.31 187 LYS A C 1
ATOM 1395 O O . LYS A 1 187 ? 19.972 -0.993 -3.428 1.00 92.31 187 LYS A O 1
ATOM 1400 N N . GLU A 1 188 ? 21.839 -2.138 -3.903 1.00 92.81 188 GLU A N 1
ATOM 1401 C CA . GLU A 1 188 ? 22.604 -1.009 -4.409 1.00 92.81 188 GLU A CA 1
ATOM 1402 C C . GLU A 1 188 ? 21.930 -0.412 -5.649 1.00 92.81 188 GLU A C 1
ATOM 1404 O O . GLU A 1 188 ? 21.759 0.802 -5.717 1.00 92.81 188 GLU A O 1
ATOM 1409 N N . ASP A 1 189 ? 21.489 -1.239 -6.599 1.00 91.69 189 ASP A N 1
ATOM 1410 C CA . ASP A 1 189 ? 20.824 -0.760 -7.818 1.00 91.69 189 ASP A CA 1
ATOM 1411 C C . ASP A 1 189 ? 19.462 -0.124 -7.531 1.00 91.69 189 ASP A C 1
ATOM 1413 O O . ASP A 1 189 ? 19.133 0.908 -8.114 1.00 91.69 189 ASP A O 1
ATOM 1417 N N . LEU A 1 190 ? 18.709 -0.676 -6.577 1.00 92.38 190 LEU A N 1
ATOM 1418 C CA . LEU A 1 190 ? 17.433 -0.111 -6.131 1.00 92.38 190 LEU A CA 1
ATOM 1419 C C . LEU A 1 190 ? 17.586 1.252 -5.425 1.00 92.38 190 LEU A C 1
ATOM 1421 O O . LEU A 1 190 ? 16.623 2.014 -5.369 1.00 92.38 190 LEU A O 1
ATOM 1425 N N . LEU A 1 191 ? 18.766 1.573 -4.874 1.00 88.19 191 LEU A N 1
ATOM 1426 C CA . LEU A 1 191 ? 18.988 2.770 -4.045 1.00 88.19 191 LEU A CA 1
ATOM 1427 C C . LEU A 1 191 ? 19.830 3.881 -4.705 1.00 88.19 191 LEU A C 1
ATOM 1429 O O . LEU A 1 191 ? 19.890 4.980 -4.153 1.00 88.19 191 LEU A O 1
ATOM 1433 N N . LYS A 1 192 ? 20.478 3.636 -5.853 1.00 81.62 192 LYS A N 1
ATOM 1434 C CA . LYS A 1 192 ? 21.394 4.589 -6.530 1.00 81.62 192 LYS A CA 1
ATOM 1435 C C . LYS A 1 192 ? 20.724 5.840 -7.128 1.00 81.62 192 LYS A C 1
ATOM 1437 O O . LYS A 1 192 ? 21.425 6.772 -7.512 1.00 81.62 192 LYS A O 1
ATOM 1442 N N . GLY A 1 193 ? 19.402 5.865 -7.247 1.00 74.69 193 GLY A N 1
ATOM 1443 C CA . GLY A 1 193 ? 18.629 6.933 -7.888 1.00 74.69 193 GLY A CA 1
ATOM 1444 C C . GLY A 1 193 ? 17.158 6.528 -7.990 1.00 74.69 193 GLY A C 1
ATOM 1445 O O . GLY A 1 193 ? 16.791 5.520 -7.382 1.00 74.69 193 GLY A O 1
ATOM 1446 N N . PRO A 1 194 ? 16.310 7.252 -8.747 1.00 83.62 194 PRO A N 1
ATOM 1447 C CA . PRO A 1 194 ? 14.956 6.786 -8.997 1.00 83.62 194 PRO A CA 1
ATOM 1448 C C . PRO A 1 194 ? 15.024 5.529 -9.868 1.00 83.62 194 PRO A C 1
ATOM 1450 O O . PRO A 1 194 ? 15.126 5.607 -11.092 1.00 83.62 194 PRO A O 1
ATOM 1453 N N . PHE A 1 195 ? 14.995 4.364 -9.224 1.00 92.19 195 PHE A N 1
ATOM 1454 C CA . PHE A 1 195 ? 14.945 3.080 -9.906 1.00 92.19 195 PHE A CA 1
ATOM 1455 C C . PHE A 1 195 ? 13.774 3.058 -10.899 1.00 92.19 195 PHE A C 1
ATOM 1457 O O . PHE A 1 195 ? 12.639 3.398 -10.555 1.00 92.19 195 PHE A O 1
ATOM 1464 N N . ALA A 1 196 ? 14.056 2.671 -12.140 1.00 93.88 196 ALA A N 1
ATOM 1465 C CA . ALA A 1 196 ? 13.066 2.485 -13.190 1.00 93.88 196 ALA A CA 1
ATOM 1466 C C . ALA A 1 196 ? 13.094 1.012 -13.616 1.00 93.88 196 ALA A C 1
ATOM 1468 O O . ALA A 1 196 ? 14.156 0.519 -14.005 1.00 93.88 196 ALA A O 1
ATOM 1469 N N . PRO A 1 197 ? 11.975 0.279 -13.517 1.00 94.00 197 PRO A N 1
ATOM 1470 C CA . PRO A 1 197 ? 11.932 -1.095 -13.977 1.00 94.00 197 PRO A CA 1
ATOM 1471 C C . PRO A 1 197 ? 11.889 -1.145 -15.512 1.00 94.00 197 PRO A C 1
ATOM 1473 O O . PRO A 1 197 ? 11.632 -0.146 -16.183 1.00 94.00 197 PRO A O 1
ATOM 1476 N N . ALA A 1 198 ? 12.118 -2.331 -16.078 1.00 93.31 198 ALA A N 1
ATOM 1477 C CA . ALA A 1 198 ? 12.053 -2.539 -17.522 1.00 93.31 198 ALA A CA 1
ATOM 1478 C C . ALA A 1 198 ? 10.718 -2.045 -18.115 1.00 93.31 198 ALA A C 1
ATOM 1480 O O . ALA A 1 198 ? 9.651 -2.349 -17.585 1.00 93.31 198 ALA A O 1
ATOM 1481 N N . GLY A 1 199 ? 10.792 -1.304 -19.224 1.00 93.25 199 GLY A N 1
ATOM 1482 C CA . GLY A 1 199 ? 9.617 -0.762 -19.916 1.00 93.25 199 GLY A CA 1
ATOM 1483 C C . GLY A 1 199 ? 9.037 0.518 -19.308 1.00 93.25 199 GLY A C 1
ATOM 1484 O O . GLY A 1 199 ? 8.007 0.984 -19.783 1.00 93.25 199 GLY A O 1
ATOM 1485 N N . TRP A 1 200 ? 9.677 1.098 -18.288 1.00 95.31 200 TRP A N 1
ATOM 1486 C CA . TRP A 1 200 ? 9.213 2.318 -17.637 1.00 95.31 200 TRP A CA 1
ATOM 1487 C C . TRP A 1 200 ? 10.240 3.450 -17.721 1.00 95.31 200 TRP A C 1
ATOM 1489 O O . TRP A 1 200 ? 11.419 3.244 -17.441 1.00 95.31 200 TRP A O 1
ATOM 1499 N N . ASP A 1 201 ? 9.783 4.657 -18.061 1.00 93.19 201 ASP A N 1
ATOM 1500 C CA . ASP A 1 201 ? 10.629 5.849 -18.158 1.00 93.19 201 ASP A CA 1
ATOM 1501 C C . ASP A 1 201 ? 10.018 7.038 -17.403 1.00 93.19 201 ASP A C 1
ATOM 1503 O O . ASP A 1 201 ? 9.011 7.623 -17.812 1.00 93.19 201 ASP A O 1
ATOM 1507 N N . TRP A 1 202 ? 10.684 7.442 -16.318 1.00 92.69 202 TRP A N 1
ATOM 1508 C CA . TRP A 1 202 ? 10.297 8.596 -15.505 1.00 92.69 202 TRP A CA 1
ATOM 1509 C C . TRP A 1 202 ? 10.399 9.936 -16.248 1.00 92.69 202 TRP A C 1
ATOM 1511 O O . TRP A 1 202 ? 9.837 10.916 -15.768 1.00 92.69 202 TRP A O 1
ATOM 1521 N N . SER A 1 203 ? 11.090 10.016 -17.390 1.00 90.12 203 SER A N 1
ATOM 1522 C CA . SER A 1 203 ? 11.160 11.246 -18.189 1.00 90.12 203 SER A CA 1
ATOM 1523 C C . SER A 1 203 ? 9.813 11.593 -18.838 1.00 90.12 203 SER A C 1
ATOM 1525 O O . SER A 1 203 ? 9.447 12.768 -18.911 1.00 90.12 203 SER A O 1
ATOM 1527 N N . SER A 1 204 ? 9.050 10.568 -19.230 1.00 89.06 204 SER A N 1
ATOM 1528 C CA . SER A 1 204 ? 7.730 10.709 -19.853 1.00 89.06 204 SER A CA 1
ATOM 1529 C C . SER A 1 204 ? 6.642 11.098 -18.848 1.00 89.06 204 SER A C 1
ATOM 1531 O O . SER A 1 204 ? 5.784 11.930 -19.140 1.00 89.06 204 SER A O 1
ATOM 1533 N N . GLU A 1 205 ? 6.720 10.564 -17.627 1.00 87.38 205 GLU A N 1
ATOM 1534 C CA . GLU A 1 205 ? 5.784 10.858 -16.544 1.00 87.38 205 GLU A CA 1
ATOM 1535 C C . GLU A 1 205 ? 6.517 11.124 -15.211 1.00 87.38 205 GLU A C 1
ATOM 1537 O O . GLU A 1 205 ? 6.557 10.252 -14.328 1.00 87.38 205 GLU A O 1
ATOM 1542 N N . PRO A 1 206 ? 7.072 12.337 -15.021 1.00 90.75 206 PRO A N 1
ATOM 1543 C CA . PRO A 1 206 ? 7.947 12.641 -13.893 1.00 90.75 206 PRO A CA 1
ATOM 1544 C C . PRO A 1 206 ? 7.282 12.506 -12.522 1.00 90.75 206 PRO A C 1
ATOM 1546 O O . PRO A 1 206 ? 6.168 12.993 -12.293 1.00 90.75 206 PRO A O 1
ATOM 1549 N N . LEU A 1 207 ? 8.025 11.929 -11.573 1.00 91.12 207 LEU A N 1
ATOM 1550 C CA . LEU A 1 207 ? 7.655 11.897 -10.157 1.00 91.12 207 LEU A CA 1
ATOM 1551 C C . LEU A 1 207 ? 7.487 13.319 -9.593 1.00 91.12 207 LEU A C 1
ATOM 1553 O O . LEU A 1 207 ? 8.126 14.281 -10.034 1.00 91.12 207 LEU A O 1
ATOM 1557 N N . ALA A 1 208 ? 6.638 13.460 -8.577 1.00 86.44 208 ALA A N 1
ATOM 1558 C CA . ALA A 1 208 ? 6.489 14.689 -7.814 1.00 86.44 208 ALA A CA 1
ATOM 1559 C C . ALA A 1 208 ? 7.850 15.198 -7.316 1.00 86.44 208 ALA A C 1
ATOM 1561 O O . ALA A 1 208 ? 8.685 14.430 -6.838 1.00 86.44 208 ALA A O 1
ATOM 1562 N N . ARG A 1 209 ? 8.056 16.523 -7.345 1.00 80.12 209 ARG A N 1
ATOM 1563 C CA . ARG A 1 209 ? 9.311 17.160 -6.891 1.00 80.12 209 ARG A CA 1
ATOM 1564 C C . ARG A 1 209 ? 9.695 16.782 -5.456 1.00 80.12 209 ARG A C 1
ATOM 1566 O O . ARG A 1 209 ? 10.873 16.739 -5.127 1.00 80.12 209 ARG A O 1
ATOM 1573 N N . THR A 1 210 ? 8.707 16.500 -4.611 1.00 75.88 210 THR A N 1
ATOM 1574 C CA . THR A 1 210 ? 8.882 16.022 -3.232 1.00 75.88 210 THR A CA 1
ATOM 1575 C C . THR A 1 210 ? 9.574 14.660 -3.153 1.00 75.88 210 THR A C 1
ATOM 1577 O O . THR A 1 210 ? 10.279 14.403 -2.182 1.00 75.88 210 THR A O 1
ATOM 1580 N N . LEU A 1 211 ? 9.425 13.816 -4.176 1.00 68.50 211 LEU A N 1
ATOM 1581 C CA . LEU A 1 211 ? 10.054 12.497 -4.287 1.00 68.50 211 LEU A CA 1
ATOM 1582 C C . LEU A 1 211 ? 11.369 12.528 -5.077 1.00 68.50 211 LEU A C 1
ATOM 1584 O O . LEU A 1 211 ? 12.144 11.582 -4.988 1.00 68.50 211 LEU A O 1
ATOM 1588 N N . GLY A 1 212 ? 11.671 13.624 -5.782 1.00 56.22 212 GLY A N 1
ATOM 1589 C CA . GLY A 1 212 ? 12.901 13.785 -6.573 1.00 56.22 212 GLY A CA 1
ATOM 1590 C C . GLY A 1 212 ? 14.213 13.728 -5.774 1.00 56.22 212 GLY A C 1
ATOM 1591 O O . GLY A 1 212 ? 15.285 13.699 -6.365 1.00 56.22 212 GLY A O 1
ATOM 1592 N N . TRP A 1 213 ? 14.141 13.691 -4.439 1.00 54.81 213 TRP A N 1
ATOM 1593 C CA . TRP A 1 213 ? 15.291 13.557 -3.536 1.00 54.81 213 TRP A CA 1
ATOM 1594 C C . TRP A 1 213 ? 15.578 12.102 -3.123 1.00 54.81 213 TRP A C 1
ATOM 1596 O O . TRP A 1 213 ? 16.581 11.837 -2.455 1.00 54.81 213 TRP A O 1
ATOM 1606 N N . ILE A 1 214 ? 14.697 11.157 -3.472 1.00 57.56 214 ILE A N 1
ATOM 1607 C CA . ILE A 1 214 ? 14.848 9.743 -3.122 1.00 57.56 214 ILE A CA 1
ATOM 1608 C C . ILE A 1 214 ? 15.949 9.137 -4.006 1.00 57.56 214 ILE A C 1
ATOM 1610 O O . ILE A 1 214 ? 15.790 9.033 -5.217 1.00 57.56 214 ILE A O 1
ATOM 1614 N N . GLY A 1 215 ? 17.082 8.778 -3.391 1.00 44.34 215 GLY A N 1
ATOM 1615 C CA . GLY A 1 215 ? 18.258 8.210 -4.071 1.00 44.34 215 GLY A CA 1
ATOM 1616 C C . GLY A 1 215 ? 19.516 9.090 -4.067 1.00 44.34 215 GLY A C 1
ATOM 1617 O O . GLY A 1 215 ? 20.553 8.661 -4.560 1.00 44.34 215 GLY A O 1
ATOM 1618 N N . LEU A 1 216 ? 19.483 10.299 -3.484 1.00 41.91 216 LEU A N 1
ATOM 1619 C CA . LEU A 1 216 ? 20.704 11.100 -3.313 1.00 41.91 216 LEU A CA 1
ATOM 1620 C C . LEU A 1 216 ? 21.602 10.541 -2.186 1.00 41.91 216 LEU A C 1
ATOM 1622 O O . LEU A 1 216 ? 21.077 10.128 -1.141 1.00 41.91 216 LEU A O 1
ATOM 1626 N N . PRO A 1 217 ? 22.945 10.565 -2.350 1.00 35.75 217 PRO A N 1
ATOM 1627 C CA . PRO A 1 217 ? 23.889 10.071 -1.352 1.00 35.75 217 PRO A CA 1
ATOM 1628 C C . PRO A 1 217 ? 23.648 10.688 0.028 1.00 35.75 217 PRO A C 1
ATOM 1630 O O . PRO A 1 217 ? 23.401 11.887 0.165 1.00 35.75 217 PRO A O 1
ATOM 1633 N N . PHE A 1 218 ? 23.794 9.868 1.071 1.00 36.00 218 PHE A N 1
ATOM 1634 C CA . PHE A 1 218 ? 23.634 10.259 2.477 1.00 36.00 218 PHE A CA 1
ATOM 1635 C C . PHE A 1 218 ? 24.474 11.493 2.873 1.00 36.00 218 PHE A C 1
ATOM 1637 O O . PHE A 1 218 ? 24.116 12.208 3.801 1.00 36.00 218 PHE A O 1
ATOM 1644 N N . ALA A 1 219 ? 25.555 11.782 2.141 1.00 29.80 219 ALA A N 1
ATOM 1645 C CA . ALA A 1 219 ? 26.520 12.842 2.428 1.00 29.80 219 ALA A CA 1
ATOM 1646 C C . ALA A 1 219 ? 25.996 14.287 2.275 1.00 29.80 219 ALA A C 1
ATOM 1648 O O . ALA A 1 219 ? 26.596 15.196 2.838 1.00 29.80 219 ALA A O 1
ATOM 1649 N N . ILE A 1 220 ? 24.873 14.526 1.583 1.00 35.69 220 ILE A N 1
ATOM 1650 C CA . ILE A 1 220 ? 24.255 15.873 1.494 1.00 35.69 220 ILE A CA 1
ATOM 1651 C C . ILE A 1 220 ? 23.253 16.101 2.653 1.00 35.69 220 ILE A C 1
ATOM 1653 O O . ILE A 1 220 ? 22.579 17.126 2.740 1.00 35.69 220 ILE A O 1
ATOM 1657 N N . ARG A 1 221 ? 23.142 15.153 3.594 1.00 42.84 221 ARG A N 1
ATOM 1658 C CA . ARG A 1 221 ? 22.260 15.260 4.763 1.00 42.84 221 ARG A CA 1
ATOM 1659 C C . ARG A 1 221 ? 22.975 16.014 5.884 1.00 42.84 221 ARG A C 1
ATOM 1661 O O . ARG A 1 221 ? 23.603 15.414 6.753 1.00 42.84 221 ARG A O 1
ATOM 1668 N N . SER A 1 222 ? 22.863 17.339 5.902 1.00 30.36 222 SER A N 1
ATOM 1669 C CA . SER A 1 222 ? 23.153 18.111 7.110 1.00 30.36 222 SER A CA 1
ATOM 1670 C C . SER A 1 222 ? 22.128 17.733 8.187 1.00 30.36 222 SER A C 1
ATOM 1672 O O . SER A 1 222 ? 20.961 18.114 8.124 1.00 30.36 222 SER A O 1
ATOM 1674 N N . ASN A 1 223 ? 22.606 16.963 9.170 1.00 28.77 223 ASN A N 1
ATOM 1675 C CA . ASN A 1 223 ? 21.922 16.410 10.347 1.00 28.77 223 ASN A CA 1
ATOM 1676 C C . ASN A 1 223 ? 21.537 14.906 10.234 1.00 28.77 223 ASN A C 1
ATOM 1678 O O . ASN A 1 223 ? 20.474 14.571 9.699 1.00 28.77 223 ASN A O 1
ATOM 1682 N N . PRO A 1 224 ? 22.360 13.993 10.801 1.00 28.28 224 PRO A N 1
ATOM 1683 C CA . PRO A 1 224 ? 22.153 12.535 10.795 1.00 28.28 224 PRO A CA 1
ATOM 1684 C C . PRO A 1 224 ? 20.842 12.057 11.443 1.00 28.28 224 PRO A C 1
ATOM 1686 O O . PRO A 1 224 ? 20.416 10.933 11.198 1.00 28.28 224 PRO A O 1
ATOM 1689 N N . TRP A 1 225 ? 20.168 12.915 12.217 1.00 26.66 225 TRP A N 1
ATOM 1690 C CA . TRP A 1 225 ? 18.903 12.620 12.904 1.00 26.66 225 TRP A CA 1
ATOM 1691 C C . TRP A 1 225 ? 17.662 13.162 12.180 1.00 26.66 225 TRP A C 1
ATOM 1693 O O . TRP A 1 225 ? 16.540 13.032 12.661 1.00 26.66 225 TRP A O 1
ATOM 1703 N N . ARG A 1 226 ? 17.843 13.763 10.996 1.00 25.41 226 ARG A N 1
ATOM 1704 C CA . ARG A 1 226 ? 16.759 14.211 10.108 1.00 25.41 226 ARG A CA 1
ATOM 1705 C C . ARG A 1 226 ? 16.636 13.347 8.856 1.00 25.41 226 ARG A C 1
ATOM 1707 O O . ARG A 1 226 ? 16.195 13.821 7.810 1.00 25.41 226 ARG A O 1
ATOM 1714 N N . ILE A 1 227 ? 16.836 12.036 8.991 1.00 29.66 227 ILE A N 1
ATOM 1715 C CA . ILE A 1 227 ? 15.868 11.157 8.336 1.00 29.66 227 ILE A CA 1
ATOM 1716 C C . ILE A 1 227 ? 14.568 11.437 9.085 1.00 29.66 227 ILE A C 1
ATOM 1718 O O . ILE A 1 227 ? 14.249 10.797 10.080 1.00 29.66 227 ILE A O 1
ATOM 1722 N N . ARG A 1 228 ? 13.798 12.429 8.616 1.00 28.70 228 ARG A N 1
ATOM 1723 C CA . ARG A 1 228 ? 12.359 12.240 8.679 1.00 28.70 228 ARG A CA 1
ATOM 1724 C C . ARG A 1 228 ? 12.187 10.918 7.938 1.00 28.70 228 ARG A C 1
ATOM 1726 O O . ARG A 1 228 ? 12.188 10.913 6.709 1.00 28.70 228 ARG A O 1
ATOM 1733 N N . CYS A 1 229 ? 12.087 9.808 8.684 1.00 27.97 229 CYS A N 1
ATOM 1734 C CA . CYS A 1 229 ? 11.035 8.847 8.417 1.00 27.97 229 CYS A CA 1
ATOM 1735 C C . CYS A 1 229 ? 9.863 9.768 8.186 1.00 27.97 229 CYS A C 1
ATOM 1737 O O . CYS A 1 229 ? 9.442 10.516 9.076 1.00 27.97 229 CYS A O 1
ATOM 1739 N N . LEU A 1 230 ? 9.642 9.970 6.897 1.00 30.80 230 LEU A N 1
ATOM 1740 C CA . LEU A 1 230 ? 8.803 10.988 6.319 1.00 30.80 230 LEU A CA 1
ATOM 1741 C C . LEU A 1 230 ? 7.528 10.865 7.171 1.00 30.80 230 LEU A C 1
ATOM 1743 O O . LEU A 1 230 ? 7.164 9.745 7.507 1.00 30.80 230 LEU A O 1
ATOM 1747 N N . HIS A 1 231 ? 7.106 11.973 7.789 1.00 29.69 231 HIS A N 1
ATOM 1748 C CA . HIS A 1 231 ? 6.274 12.054 9.009 1.00 29.69 231 HIS A CA 1
ATOM 1749 C C . HIS A 1 231 ? 4.862 11.458 8.761 1.00 29.69 231 HIS A C 1
ATOM 1751 O O . HIS A 1 231 ? 3.859 12.161 8.781 1.00 29.69 231 HIS A O 1
ATOM 1757 N N . TRP A 1 232 ? 4.816 10.177 8.402 1.00 38.59 232 TRP A N 1
ATOM 1758 C CA . TRP A 1 232 ? 3.731 9.444 7.762 1.00 38.59 232 TRP A CA 1
ATOM 1759 C C . TRP A 1 232 ? 2.920 8.708 8.823 1.00 38.59 232 TRP A C 1
ATOM 1761 O O . TRP A 1 232 ? 1.705 8.673 8.715 1.00 38.59 232 TRP A O 1
ATOM 1771 N N . HIS A 1 233 ? 3.566 8.217 9.887 1.00 34.66 233 HIS A N 1
ATOM 1772 C CA . HIS A 1 233 ? 2.888 7.563 11.014 1.00 34.66 233 HIS A CA 1
ATOM 1773 C C . HIS A 1 233 ? 2.139 8.534 11.944 1.00 34.66 233 HIS A C 1
ATOM 1775 O O . HIS A 1 233 ? 1.463 8.094 12.861 1.00 34.66 233 HIS A O 1
ATOM 1781 N N . THR A 1 234 ? 2.239 9.856 11.741 1.00 35.25 234 THR A N 1
ATOM 1782 C CA . THR A 1 234 ? 1.573 10.857 12.602 1.00 35.25 234 THR A CA 1
ATOM 1783 C C . THR A 1 234 ? 0.449 11.630 11.916 1.00 35.25 234 THR A C 1
ATOM 1785 O O . THR A 1 234 ? -0.111 12.546 12.514 1.00 35.25 234 THR A O 1
ATOM 1788 N N . ARG A 1 235 ? 0.093 11.287 10.670 1.00 36.62 235 ARG A N 1
ATOM 1789 C CA . ARG A 1 235 ? -1.050 11.883 9.958 1.00 36.62 235 ARG A CA 1
ATOM 1790 C C . ARG A 1 235 ? -2.006 10.794 9.466 1.00 36.62 235 ARG A C 1
ATOM 1792 O O . ARG A 1 235 ? -2.143 10.601 8.259 1.00 36.62 235 ARG A O 1
ATOM 1799 N N . LYS A 1 236 ? -2.621 10.080 10.410 1.00 39.91 236 LYS A N 1
ATOM 1800 C CA . LYS A 1 236 ? -3.858 9.319 10.180 1.00 39.91 236 LYS A CA 1
ATOM 1801 C C . LYS A 1 236 ? -5.068 10.252 10.252 1.00 39.91 236 LYS A C 1
ATOM 1803 O O . LYS A 1 236 ? -5.052 11.224 11.037 1.00 39.91 236 LYS A O 1
#

Secondary structure (DSSP, 8-state):
---HHHHHHHHHHHHHHHHHHHGGGTTPPTTSS----S---BGGGTB-TT---HHHHHHHHHHHHHHHTTS--HHHHHHHHHHHHHH-TT-TTSS-----HHHHHHHHHHHH-TT--S---B--GGG--GGGTTT-THHHHHTTT-HHHHHHHHHHHHHTTB--HHHHHHHHHHHHHHHHHHTT--HHHHHSSS---TT--TTTSPPPTTTTTTT--GGG-S-TT-----S-TT--

Foldseek 3Di:
DQDLVNLLCCLLVVLQVVQQQVQQQFPHDVPRDDDRDAQCGQHPVGGHRSFGALLNQLLVQQLCCCVVVVHDDLLSSLVSVVCCACQVRSGSVRHHDPDAPLQVQLSVCLVPDPVSDQLSGDQDQVQLACSLVSNLSSQLSSCLVPLQNSLVSQLSSCSSRHNHQQNSLSSSQVSLLSSCVSVPNDPCQNQQASRGHPPDDCVVPPGDPVCRCRRDDPVVDPDPPPPPPVVRSVRD

Nearest PDB structures (foldseek):
  6drh-assembly4_G  TM=9.678E-01  e=1.817E-16  Serratia proteamaculans 568
  2yzw-assembly1_A  TM=9.599E-01  e=1.977E-14  Thermus thermophilus HB8
  2woc-assembly3_C  TM=9.313E-01  e=2.772E-12  Rhodospirillum rubrum
  2woe-assembly3_C  TM=9.379E-01  e=3.080E-11  Rhodospirillum rubrum
  3g9d-assembly2_B  TM=9.159E-01  e=5.006E-10  Azospirillum brasilense

pLDDT: mean 88.35, std 18.97, range [25.41, 98.81]

Sequence (236 aa):
MTDLQDRYRGTLLGLAPGDAVGTTVEFSAPGSFPPVADLVGGGPFGLEPGQWTDDTSMALCLAASLIECRGFDARDQMERYLRWHRDGYLSSTGRCFDIGNTVRTALHRFAQDPDKNPYAGSTDANSAGNGSLMRLAPVPLFYADDPAEAVRRAAESSRTTHGARTAVDACRYMAALIVGALRGASKEDLLKGPFAPAGWDWSSEPLARTLGWIGLPFAIRSNPWRIRCLHWHTRK